Protein AF-A0AAD4XHB4-F1 (afdb_monomer)

Radius of gyration: 37.48 Å; Cα contacts (8 Å, |Δi|>4): 33; chains: 1; bounding box: 80×30×134 Å

Sequence (190 aa):
MRNDEYFFKVDQSERGRRESRQSQLKQIFFNFSKQLQRLFEVQFQVVTMKNCAKKNRKKYQTERKKKYSRFNLKKKLKERKAEKRAAAENTAVPVVTQDPALHPTCIAAVNTGCSCYVKDKRPKQKWSIEEEAMLKALLLKHKGTFKVAGPWERIQCEGRHVFKESREGADLRYKWKNMLPQWLKESSGT

Nearest PDB structures (foldseek):
  8iuh-assembly1_4  TM=2.987E-01  e=7.668E+00  Homo sapiens
  8oj3-assembly2_CL  TM=2.024E-01  e=5.460E+00  Candida albicans

Foldseek 3Di:
DPPPVVVVVVVVVVVVVVVVVVVVVVVVVVVVVVVVVVVVVVVVVVVVVVVVVVVVVVVVVVVVVVVVVVVVVVVVVVVVVVVVVVVVVVPPDPDDDDDDDDDDDDDDDDDPPPPPDPPPPPPPDDDDPQNVVLLVVLCVVCVPVVVDPQSLVVSCVVCVVPDDPPDDSVNSVVVCVVCVVVVVVVVVDD

Structure (mmCIF, N/CA/C/O backbone):
data_AF-A0AAD4XHB4-F1
#
_entry.id   AF-A0AAD4XHB4-F1
#
loop_
_atom_site.group_PDB
_atom_site.id
_atom_site.type_symbol
_atom_site.label_atom_id
_atom_site.label_alt_id
_atom_site.label_comp_id
_atom_site.label_asym_id
_atom_site.label_entity_id
_atom_site.label_seq_id
_atom_site.pdbx_PDB_ins_code
_atom_site.Cartn_x
_atom_site.Cartn_y
_atom_site.Cartn_z
_atom_site.occupancy
_atom_site.B_iso_or_equiv
_atom_site.auth_seq_id
_atom_site.auth_comp_id
_atom_site.auth_asym_id
_atom_site.auth_atom_id
_atom_site.pdbx_PDB_model_num
ATOM 1 N N . MET A 1 1 ? -38.566 -4.750 68.705 1.00 57.34 1 MET A N 1
ATOM 2 C CA . MET A 1 1 ? -38.633 -4.417 67.263 1.00 57.34 1 MET A CA 1
ATOM 3 C C . MET A 1 1 ? -37.597 -3.364 66.819 1.00 57.34 1 MET A C 1
ATOM 5 O O . MET A 1 1 ? -37.876 -2.616 65.901 1.00 57.34 1 MET A O 1
ATOM 9 N N . ARG A 1 2 ? -36.390 -3.279 67.415 1.00 59.31 2 ARG A N 1
ATOM 10 C CA . ARG A 1 2 ? -35.367 -2.270 67.029 1.00 59.31 2 ARG A CA 1
ATOM 11 C C . ARG A 1 2 ? -34.103 -2.837 66.357 1.00 59.31 2 ARG A C 1
ATOM 13 O O . ARG A 1 2 ? -33.255 -2.060 65.940 1.00 59.31 2 ARG A O 1
ATOM 20 N N . ASN A 1 3 ? -33.983 -4.159 66.220 1.00 60.88 3 ASN A N 1
ATOM 21 C CA . ASN A 1 3 ? -32.774 -4.789 65.672 1.00 60.88 3 ASN A CA 1
ATOM 22 C C . ASN A 1 3 ? -32.817 -4.988 64.146 1.00 60.88 3 ASN A C 1
ATOM 24 O O . ASN A 1 3 ? -31.762 -5.025 63.517 1.00 60.88 3 ASN A O 1
ATOM 28 N N . ASP A 1 4 ? -34.003 -5.034 63.535 1.00 63.75 4 ASP A N 1
ATOM 29 C CA . ASP A 1 4 ? -34.133 -5.334 62.100 1.00 63.75 4 ASP A CA 1
ATOM 30 C C . ASP A 1 4 ? -33.734 -4.147 61.204 1.00 63.75 4 ASP A C 1
ATOM 32 O O . ASP A 1 4 ? -33.222 -4.322 60.098 1.00 63.75 4 ASP A O 1
ATOM 36 N N . GLU A 1 5 ? -33.877 -2.917 61.704 1.00 66.50 5 GLU A N 1
ATOM 37 C CA . GLU A 1 5 ? -33.575 -1.697 60.944 1.00 66.50 5 GLU A CA 1
ATOM 38 C C . GLU A 1 5 ? -32.062 -1.464 60.758 1.00 66.50 5 GLU A C 1
ATOM 40 O O . GLU A 1 5 ? -31.620 -0.872 59.769 1.00 66.50 5 GLU A O 1
ATOM 45 N N . TYR A 1 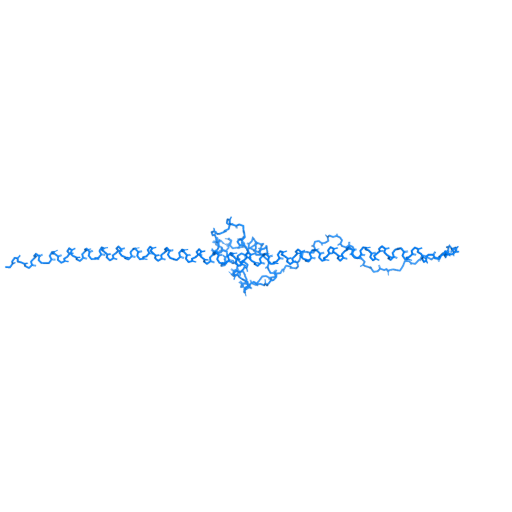6 ? -31.244 -1.966 61.688 1.00 67.38 6 TYR A N 1
ATOM 46 C CA . TYR A 1 6 ? -29.786 -1.849 61.616 1.00 67.38 6 TYR A CA 1
ATOM 47 C C . TYR A 1 6 ? -29.190 -2.789 60.562 1.00 67.38 6 TYR A C 1
ATOM 49 O O . TYR A 1 6 ? -28.257 -2.414 59.850 1.00 67.38 6 TYR A O 1
ATOM 57 N N . PHE A 1 7 ? -29.762 -3.987 60.411 1.00 66.88 7 PHE A N 1
ATOM 58 C CA . PHE A 1 7 ? -29.283 -4.989 59.459 1.00 66.88 7 PHE A CA 1
ATOM 59 C C . PHE A 1 7 ? -29.470 -4.527 58.007 1.00 66.88 7 PHE A C 1
ATOM 61 O O . PHE A 1 7 ? -28.578 -4.683 57.171 1.00 66.88 7 PHE A O 1
ATOM 68 N N . PHE A 1 8 ? -30.591 -3.859 57.722 1.00 68.62 8 PHE A N 1
ATOM 69 C CA . PHE A 1 8 ? -30.904 -3.366 56.381 1.00 68.62 8 PHE A CA 1
ATOM 70 C C . PHE A 1 8 ? -29.953 -2.247 55.914 1.00 68.62 8 PHE A C 1
ATOM 72 O O . PHE A 1 8 ? -29.582 -2.186 54.740 1.00 68.62 8 PHE A O 1
ATOM 79 N N . LYS A 1 9 ? -29.495 -1.381 56.831 1.00 72.81 9 LYS A N 1
ATOM 80 C CA . LYS A 1 9 ? -28.545 -0.296 56.513 1.00 72.81 9 LYS A CA 1
ATOM 81 C C . LYS A 1 9 ? -27.131 -0.809 56.229 1.00 72.81 9 LYS A C 1
ATOM 83 O O . LYS A 1 9 ? -26.446 -0.260 55.364 1.00 72.81 9 LYS A O 1
ATOM 88 N N . VAL A 1 10 ? -26.697 -1.868 56.915 1.00 74.25 10 VAL A N 1
ATOM 89 C CA . VAL A 1 10 ? -25.389 -2.494 56.657 1.00 74.25 10 VAL A CA 1
ATOM 90 C C . VAL A 1 10 ? -25.367 -3.152 55.272 1.00 74.25 10 VAL A C 1
ATOM 92 O O . VAL A 1 10 ? -24.401 -2.958 54.530 1.00 74.25 10 VAL A O 1
ATOM 95 N N . ASP A 1 11 ? -26.448 -3.830 54.871 1.00 78.19 11 ASP A N 1
ATOM 96 C CA . ASP A 1 11 ? -26.523 -4.505 53.565 1.00 78.19 11 ASP A CA 1
ATOM 97 C C . ASP A 1 11 ? -26.500 -3.521 52.376 1.00 78.19 11 ASP A C 1
ATOM 99 O O . ASP A 1 11 ? -25.827 -3.760 51.369 1.00 78.19 11 ASP A O 1
ATOM 103 N N . GLN A 1 12 ? -27.140 -2.349 52.498 1.00 80.44 12 GLN A N 1
ATOM 104 C CA . GLN A 1 12 ? -27.072 -1.312 51.455 1.00 80.44 12 GLN A CA 1
ATOM 105 C C . GLN A 1 12 ? -25.660 -0.715 51.293 1.00 80.44 12 GLN A C 1
ATOM 107 O O . GLN A 1 12 ? -25.216 -0.475 50.166 1.00 80.44 12 GLN A O 1
ATOM 112 N N . SER A 1 13 ? -24.921 -0.520 52.393 1.00 82.69 13 SER A N 1
ATOM 113 C CA . SER A 1 13 ? -23.533 -0.024 52.353 1.00 82.69 13 SER A CA 1
ATOM 114 C C . SER A 1 13 ? -22.567 -1.030 51.710 1.00 82.69 13 SER A C 1
ATOM 116 O O . SER A 1 13 ? -21.663 -0.647 50.959 1.00 82.69 13 SER A O 1
ATOM 118 N N . GLU A 1 14 ? -22.754 -2.321 51.986 1.00 86.56 14 GLU A N 1
ATOM 119 C CA . GLU A 1 14 ? -21.998 -3.422 51.377 1.00 86.56 14 GLU A CA 1
ATOM 120 C C . GLU A 1 14 ? -22.255 -3.515 49.865 1.00 86.56 14 GLU A C 1
ATOM 122 O O . GLU A 1 14 ? -21.313 -3.661 49.078 1.00 86.56 14 GLU A O 1
ATOM 127 N N . ARG A 1 15 ? -23.517 -3.370 49.440 1.00 84.62 15 ARG A N 1
ATOM 128 C CA . ARG A 1 15 ? -23.916 -3.453 48.028 1.00 84.62 15 ARG A CA 1
ATOM 129 C C . ARG A 1 15 ? -23.268 -2.355 47.181 1.00 84.62 15 ARG A C 1
ATOM 131 O O . ARG A 1 15 ? -22.628 -2.667 46.177 1.00 84.62 15 ARG A O 1
ATOM 138 N N . GLY A 1 16 ? -23.295 -1.105 47.651 1.00 88.50 16 GLY A N 1
ATOM 139 C CA . GLY A 1 16 ? -22.624 0.010 46.969 1.00 88.50 16 GLY A CA 1
ATOM 140 C C . GLY A 1 16 ? -21.103 -0.174 46.858 1.00 88.50 16 GLY A C 1
ATOM 141 O O . GLY A 1 16 ? -20.499 0.121 45.822 1.00 88.50 16 GLY A O 1
ATOM 142 N N . ARG A 1 17 ? -20.458 -0.748 47.886 1.00 90.88 17 ARG A N 1
ATOM 143 C CA . ARG A 1 17 ? -19.022 -1.079 47.836 1.00 90.88 17 ARG A CA 1
ATOM 144 C C . ARG A 1 17 ? -18.708 -2.175 46.816 1.00 90.88 17 ARG A C 1
ATOM 146 O O . ARG A 1 17 ? -17.683 -2.085 46.137 1.00 90.88 17 ARG A O 1
ATOM 153 N N . ARG A 1 18 ? -19.567 -3.191 46.675 1.00 90.25 18 ARG A N 1
ATOM 154 C CA . ARG A 1 18 ? -19.400 -4.253 45.665 1.00 90.25 18 ARG A CA 1
ATOM 155 C C . ARG A 1 18 ? -19.558 -3.717 44.247 1.00 90.25 18 ARG A C 1
ATOM 157 O O . ARG A 1 18 ? -18.728 -4.035 43.398 1.00 90.25 18 ARG A O 1
ATOM 164 N N . GLU A 1 19 ? -20.551 -2.870 44.002 1.00 92.31 19 GLU A N 1
ATOM 165 C CA . GLU A 1 19 ? -20.773 -2.250 42.690 1.00 92.31 19 GLU A CA 1
ATOM 166 C C . GLU A 1 19 ? -19.608 -1.339 42.281 1.00 92.31 19 GLU A C 1
ATOM 168 O O . GLU A 1 19 ? -19.115 -1.430 41.155 1.00 92.31 19 GLU A O 1
ATOM 173 N N . SER A 1 20 ? -19.086 -0.539 43.218 1.00 94.19 20 SER A N 1
ATOM 174 C CA . SER A 1 20 ? -17.898 0.293 42.986 1.00 94.19 20 SER A CA 1
ATOM 175 C C . SER A 1 20 ? -16.665 -0.548 42.622 1.00 94.19 20 SER A C 1
ATOM 177 O O . SER A 1 20 ? -16.008 -0.287 41.611 1.00 94.19 20 SER A O 1
ATOM 179 N N . ARG A 1 21 ? -16.395 -1.632 43.367 1.00 94.81 21 ARG A N 1
ATOM 180 C CA . ARG A 1 21 ? -15.298 -2.568 43.052 1.00 94.81 21 ARG A CA 1
ATOM 181 C C . ARG A 1 21 ? -15.486 -3.244 41.693 1.00 94.81 21 ARG A C 1
ATOM 183 O O . ARG A 1 21 ? -14.528 -3.350 40.931 1.00 94.81 21 ARG A O 1
ATOM 190 N N . GLN A 1 22 ? -16.705 -3.671 41.355 1.00 95.19 22 GLN A N 1
ATOM 191 C CA . GLN A 1 22 ? -16.987 -4.254 40.040 1.00 95.19 22 GLN A CA 1
ATOM 192 C C . GLN A 1 22 ? -16.769 -3.249 38.902 1.00 95.19 22 GLN A C 1
ATOM 194 O O . GLN A 1 22 ? -16.208 -3.616 37.870 1.00 95.19 22 GLN A O 1
ATOM 199 N N . SER A 1 23 ? -17.172 -1.989 39.082 1.00 95.12 23 SER A N 1
ATOM 200 C CA . SER A 1 23 ? -16.939 -0.926 38.098 1.00 95.12 23 SER A CA 1
ATOM 201 C C . SER A 1 23 ? -15.442 -0.674 37.882 1.00 95.12 23 SER A C 1
ATOM 203 O O . SER A 1 23 ? -14.969 -0.663 36.743 1.00 95.12 23 SER A O 1
ATOM 205 N N . GLN A 1 24 ? -14.661 -0.592 38.966 1.00 95.62 24 GLN A N 1
ATOM 206 C CA . GLN A 1 24 ? -13.202 -0.458 38.891 1.00 95.62 24 GLN A CA 1
ATOM 207 C C . GLN A 1 24 ? -12.551 -1.629 38.145 1.00 95.62 24 GLN A C 1
ATOM 209 O O . GLN A 1 24 ? -11.721 -1.410 37.263 1.00 95.62 24 GLN A O 1
ATOM 214 N N . LEU A 1 25 ? -12.956 -2.869 38.437 1.00 96.38 25 LEU A N 1
ATOM 215 C CA . LEU A 1 25 ? -12.430 -4.053 37.752 1.00 96.38 25 LEU A CA 1
ATOM 216 C C . LEU A 1 25 ? -12.763 -4.056 36.256 1.00 96.38 25 LEU A C 1
ATOM 218 O O . LEU A 1 25 ? -11.887 -4.341 35.437 1.00 96.38 25 LEU A O 1
ATOM 222 N N . LYS A 1 26 ? -13.992 -3.680 35.878 1.00 95.38 26 LYS A N 1
ATOM 223 C CA . LYS A 1 26 ? -14.381 -3.532 34.465 1.00 95.38 26 LYS A CA 1
ATOM 224 C C . LYS A 1 26 ? -13.517 -2.489 33.757 1.00 95.38 26 LYS A C 1
ATOM 226 O O . LYS A 1 26 ? -13.051 -2.740 32.647 1.00 95.38 26 LYS A O 1
ATOM 231 N N . GLN A 1 27 ? -13.246 -1.358 34.409 1.00 94.31 27 GLN A N 1
ATOM 232 C CA . GLN A 1 27 ? -12.395 -0.311 33.848 1.00 94.31 27 GLN A CA 1
ATOM 233 C C . GLN A 1 27 ? -10.941 -0.775 33.670 1.00 94.31 27 GLN A C 1
ATOM 235 O O . GLN A 1 27 ? -10.329 -0.502 32.635 1.00 94.31 27 GLN A O 1
ATOM 240 N N . ILE A 1 28 ? -10.392 -1.504 34.647 1.00 96.81 28 ILE A N 1
ATOM 241 C CA . ILE A 1 28 ? -9.045 -2.088 34.562 1.00 96.81 28 ILE A CA 1
ATOM 242 C C . ILE A 1 28 ? -8.971 -3.069 33.390 1.00 96.81 28 ILE A C 1
ATOM 244 O O . ILE A 1 28 ? -8.070 -2.961 32.558 1.00 96.81 28 ILE A O 1
ATOM 248 N N . PHE A 1 29 ? -9.944 -3.977 33.279 1.00 95.94 29 PHE A N 1
ATOM 249 C CA . PHE A 1 29 ? -9.985 -4.961 32.201 1.00 95.94 29 PHE A CA 1
ATOM 250 C C . PHE A 1 29 ? -10.100 -4.297 30.823 1.00 95.94 29 PHE A C 1
ATOM 252 O O . PHE A 1 29 ? -9.372 -4.651 29.896 1.00 95.94 29 PHE A O 1
ATOM 259 N N . PHE A 1 30 ? -10.951 -3.276 30.696 1.00 95.44 30 PHE A N 1
ATOM 260 C CA . PHE A 1 30 ? -11.091 -2.500 29.465 1.00 95.44 30 PHE A CA 1
ATOM 261 C C . PHE A 1 30 ? -9.777 -1.813 29.061 1.00 95.44 30 PHE A C 1
ATOM 263 O O . PHE A 1 30 ? -9.352 -1.895 27.905 1.00 95.44 30 PHE A O 1
ATOM 270 N N . ASN A 1 31 ? -9.091 -1.176 30.015 1.00 94.00 31 ASN A N 1
ATOM 271 C CA . ASN A 1 31 ? -7.805 -0.527 29.767 1.00 94.00 31 ASN A CA 1
ATOM 272 C C . ASN A 1 31 ? -6.722 -1.538 29.360 1.00 94.00 31 ASN A C 1
ATOM 274 O O . ASN A 1 31 ? -5.974 -1.282 28.414 1.00 94.00 31 ASN A O 1
ATOM 278 N N . PHE A 1 32 ? -6.670 -2.696 30.023 1.00 96.38 32 PHE A N 1
ATOM 279 C CA . PHE A 1 32 ? -5.736 -3.773 29.700 1.00 96.38 32 PHE A CA 1
ATOM 280 C C . PHE A 1 32 ? -5.992 -4.346 28.299 1.00 96.38 32 PHE A C 1
ATOM 282 O O . PHE A 1 32 ? -5.069 -4.435 27.490 1.00 96.38 32 PHE A O 1
ATOM 289 N N . SER A 1 33 ? -7.254 -4.620 27.954 1.00 94.44 33 SER A N 1
ATOM 290 C CA . SER A 1 33 ? -7.646 -5.068 26.612 1.00 94.44 33 SER A CA 1
ATOM 291 C C . SER A 1 33 ? -7.212 -4.073 25.532 1.00 94.44 33 SER A C 1
ATOM 293 O O . SER A 1 33 ? -6.659 -4.460 24.502 1.00 94.44 33 SER A O 1
ATOM 295 N N . LYS A 1 34 ? -7.402 -2.770 25.773 1.00 92.62 34 LYS A N 1
ATOM 296 C CA . LYS A 1 34 ? -6.993 -1.716 24.835 1.00 92.62 34 LYS A CA 1
ATOM 297 C C . LYS A 1 34 ? -5.472 -1.642 24.671 1.00 92.62 34 LYS A C 1
ATOM 299 O O . LYS A 1 34 ? -4.989 -1.372 23.571 1.00 92.62 34 LYS A O 1
ATOM 304 N N . GLN A 1 35 ? -4.706 -1.879 25.737 1.00 93.56 35 GLN A N 1
ATOM 305 C CA . GLN A 1 35 ? -3.245 -1.963 25.658 1.00 93.56 35 GLN A CA 1
ATOM 306 C C . GLN A 1 35 ? -2.787 -3.184 24.854 1.00 93.56 35 GLN A C 1
ATOM 308 O O . GLN A 1 35 ? -1.943 -3.034 23.970 1.00 93.56 35 GLN A O 1
ATOM 313 N N . LEU A 1 36 ? -3.374 -4.360 25.095 1.00 93.56 36 LEU A N 1
ATOM 314 C CA . LEU A 1 36 ? -3.064 -5.572 24.331 1.00 93.56 36 LEU A CA 1
ATOM 315 C C . LEU A 1 36 ? -3.358 -5.399 22.839 1.00 93.56 36 LEU A C 1
ATOM 317 O O . LEU A 1 36 ? -2.527 -5.756 22.003 1.00 93.56 36 LEU A O 1
ATOM 321 N N . GLN A 1 37 ? -4.490 -4.781 22.497 1.00 91.50 37 GLN A N 1
ATOM 322 C CA . GLN A 1 37 ? -4.842 -4.506 21.106 1.00 91.50 37 GLN A CA 1
ATOM 323 C C . GLN A 1 37 ? -3.807 -3.596 20.424 1.00 91.50 37 GLN A C 1
ATOM 325 O O . GLN A 1 37 ? -3.361 -3.892 19.315 1.00 91.50 37 GLN A O 1
ATOM 330 N N . ARG A 1 38 ? -3.341 -2.541 21.109 1.00 90.44 38 ARG A N 1
ATOM 331 C CA . ARG A 1 38 ? -2.274 -1.662 20.594 1.00 90.44 38 ARG A CA 1
ATOM 332 C C . ARG A 1 38 ? -0.956 -2.407 20.391 1.00 90.44 38 ARG A C 1
ATOM 334 O O . ARG A 1 38 ? -0.300 -2.208 19.372 1.00 90.44 38 ARG A O 1
ATOM 341 N N . LEU A 1 39 ? -0.565 -3.267 21.333 1.00 93.12 39 LEU A N 1
ATOM 342 C CA . LEU A 1 39 ? 0.649 -4.078 21.200 1.00 93.12 39 LEU A CA 1
ATOM 343 C C . LEU A 1 39 ? 0.561 -5.019 19.994 1.00 93.12 39 LEU A C 1
ATOM 345 O O . LEU A 1 39 ? 1.523 -5.127 19.231 1.00 93.12 39 LEU A O 1
ATOM 349 N N . PHE A 1 40 ? -0.598 -5.645 19.782 1.00 91.19 40 PHE A N 1
ATOM 350 C CA . PHE A 1 40 ? -0.823 -6.522 18.638 1.00 91.19 40 PHE A CA 1
ATOM 351 C C . PHE A 1 40 ? -0.752 -5.762 17.306 1.00 91.19 40 PHE A C 1
ATOM 353 O O . PHE A 1 40 ? -0.065 -6.200 16.382 1.00 91.19 40 PHE A O 1
ATOM 360 N N . GLU A 1 41 ? -1.379 -4.584 17.216 1.00 85.12 41 GLU A N 1
ATOM 361 C CA . GLU A 1 41 ? -1.301 -3.724 16.029 1.00 85.12 41 GLU A CA 1
ATOM 362 C C . GLU A 1 41 ? 0.140 -3.306 15.708 1.00 85.12 41 GLU A C 1
ATOM 364 O O . GLU A 1 41 ? 0.559 -3.371 14.549 1.00 85.12 41 GLU A O 1
ATOM 369 N N . VAL A 1 42 ? 0.929 -2.928 16.720 1.00 89.44 42 VAL A N 1
ATOM 370 C CA . VAL A 1 42 ? 2.342 -2.561 16.535 1.00 89.44 42 VAL A CA 1
ATOM 371 C C . VAL A 1 42 ? 3.156 -3.757 16.038 1.00 89.44 42 VAL A C 1
ATOM 373 O O . VAL A 1 42 ? 3.903 -3.624 15.066 1.00 89.44 42 VAL A O 1
ATOM 376 N N . GLN A 1 43 ? 2.992 -4.939 16.637 1.00 88.94 43 GLN A N 1
ATOM 377 C CA . GLN A 1 43 ? 3.697 -6.149 16.197 1.00 88.94 43 GLN A CA 1
ATOM 378 C C . GLN A 1 43 ? 3.337 -6.520 14.753 1.00 88.94 43 GLN A C 1
ATOM 380 O O . GLN A 1 43 ? 4.224 -6.774 13.932 1.00 88.94 43 GLN A O 1
ATOM 385 N N . PHE A 1 44 ? 2.052 -6.461 14.401 1.00 88.62 44 PHE A N 1
ATOM 386 C CA . PHE A 1 44 ? 1.587 -6.710 13.040 1.00 88.62 44 PHE A CA 1
ATOM 387 C C . PHE A 1 44 ? 2.189 -5.713 12.032 1.00 88.62 44 PHE A C 1
ATOM 389 O O . PHE A 1 44 ? 2.675 -6.101 10.962 1.00 88.62 44 PHE A O 1
ATOM 396 N N . GLN A 1 45 ? 2.248 -4.424 12.381 1.00 81.25 45 GLN A N 1
ATOM 397 C CA . GLN A 1 45 ? 2.898 -3.407 11.549 1.00 81.25 45 GLN A CA 1
ATOM 398 C C . GLN A 1 45 ? 4.402 -3.665 11.378 1.00 81.25 45 GLN A C 1
ATOM 400 O O . GLN A 1 45 ? 4.930 -3.534 10.274 1.00 81.25 45 GLN A O 1
ATOM 405 N N . VAL A 1 46 ? 5.107 -4.083 12.431 1.00 86.56 46 VAL A N 1
ATOM 406 C CA . VAL A 1 46 ? 6.540 -4.401 12.349 1.00 86.56 46 VAL A CA 1
ATOM 407 C C . VAL A 1 46 ? 6.789 -5.592 11.419 1.00 86.56 46 VAL A C 1
ATOM 409 O O . VAL A 1 46 ? 7.694 -5.541 10.579 1.00 86.56 46 VAL A O 1
ATOM 412 N N . VAL A 1 47 ? 5.984 -6.653 11.515 1.00 88.94 47 VAL A N 1
ATOM 413 C CA . VAL A 1 47 ? 6.110 -7.843 10.654 1.00 88.94 47 VAL A CA 1
ATOM 414 C C . VAL A 1 47 ? 5.852 -7.496 9.186 1.00 88.94 47 VAL A C 1
ATOM 416 O O . VAL A 1 47 ? 6.645 -7.858 8.310 1.00 88.94 47 VAL A O 1
ATOM 419 N N . THR A 1 48 ? 4.788 -6.742 8.902 1.00 83.00 48 THR A N 1
ATOM 420 C CA . THR A 1 48 ? 4.453 -6.330 7.529 1.00 83.00 48 THR A CA 1
ATOM 421 C C . THR A 1 48 ? 5.541 -5.438 6.919 1.00 83.00 48 THR A C 1
ATOM 423 O O . THR A 1 48 ? 5.960 -5.670 5.781 1.00 83.00 48 THR A O 1
ATOM 426 N N . MET A 1 49 ? 6.094 -4.495 7.689 1.00 78.75 49 MET A N 1
ATOM 427 C CA . MET A 1 49 ? 7.209 -3.644 7.253 1.00 78.75 49 MET A CA 1
ATOM 428 C C . MET A 1 49 ? 8.484 -4.450 6.970 1.00 78.75 49 MET A C 1
ATOM 430 O O . MET A 1 49 ? 9.134 -4.234 5.943 1.00 78.75 49 MET A O 1
ATOM 434 N N . LYS A 1 50 ? 8.822 -5.436 7.815 1.00 85.62 50 LYS A N 1
ATOM 435 C CA . LYS A 1 50 ? 9.975 -6.330 7.593 1.00 85.62 50 LYS A CA 1
ATOM 436 C C . LYS A 1 50 ? 9.832 -7.137 6.298 1.00 85.62 50 LYS A C 1
ATOM 438 O O . LYS A 1 50 ? 10.804 -7.279 5.552 1.00 85.62 50 LYS A O 1
ATOM 443 N N . ASN A 1 51 ? 8.634 -7.636 5.997 1.00 81.38 51 ASN A N 1
ATOM 444 C CA . ASN A 1 51 ? 8.378 -8.391 4.767 1.00 81.38 51 ASN A CA 1
ATOM 445 C C . ASN A 1 51 ? 8.444 -7.506 3.513 1.00 81.38 51 ASN A C 1
ATOM 447 O O . ASN A 1 51 ? 9.044 -7.907 2.510 1.00 81.38 51 ASN A O 1
ATOM 451 N N . CYS A 1 52 ? 7.918 -6.281 3.586 1.00 75.25 52 CYS A N 1
ATOM 452 C CA . CYS A 1 52 ? 8.027 -5.301 2.505 1.00 75.25 52 CYS A CA 1
ATOM 453 C C . CYS A 1 52 ? 9.497 -4.945 2.211 1.00 75.25 52 CYS A C 1
ATOM 455 O O . CYS A 1 52 ? 9.956 -5.055 1.070 1.00 75.25 52 CYS A O 1
ATOM 457 N N . ALA A 1 53 ? 10.280 -4.644 3.253 1.00 81.06 53 ALA A N 1
ATOM 458 C CA . ALA A 1 53 ? 11.705 -4.339 3.127 1.00 81.06 53 ALA A CA 1
ATOM 459 C C . ALA A 1 53 ? 12.501 -5.499 2.494 1.00 81.06 53 ALA A C 1
ATOM 461 O O . ALA A 1 53 ? 13.318 -5.278 1.595 1.00 81.06 53 ALA A O 1
ATOM 462 N N . LYS A 1 54 ? 12.226 -6.753 2.889 1.00 84.81 54 LYS A N 1
ATOM 463 C CA . LYS A 1 54 ? 12.851 -7.947 2.284 1.00 84.81 54 LYS A CA 1
ATOM 464 C C . LYS A 1 54 ? 12.543 -8.066 0.786 1.00 84.81 54 LYS A C 1
ATOM 466 O O . LYS A 1 54 ? 13.446 -8.370 0.001 1.00 84.81 54 LYS A O 1
ATOM 471 N N . LYS A 1 55 ? 11.297 -7.813 0.370 1.00 77.81 55 LYS A N 1
ATOM 472 C CA . LYS A 1 55 ? 10.880 -7.886 -1.041 1.00 77.81 55 LYS A CA 1
ATOM 473 C C . LYS A 1 55 ? 11.532 -6.782 -1.882 1.00 77.81 55 LYS A C 1
ATOM 475 O O . LYS A 1 55 ? 12.069 -7.071 -2.953 1.00 77.81 55 LYS A O 1
ATOM 480 N N . ASN A 1 56 ? 11.589 -5.557 -1.359 1.00 77.00 56 ASN A N 1
ATOM 481 C CA . ASN A 1 56 ? 12.261 -4.431 -2.015 1.00 77.00 56 ASN A CA 1
ATOM 482 C C . ASN A 1 56 ? 13.774 -4.662 -2.156 1.00 77.00 56 ASN A C 1
ATOM 484 O O . ASN A 1 56 ? 14.337 -4.405 -3.222 1.00 77.00 56 ASN A O 1
ATOM 488 N N . ARG A 1 57 ? 14.428 -5.253 -1.143 1.00 85.94 57 ARG A N 1
ATOM 489 C CA . ARG A 1 57 ? 15.849 -5.639 -1.214 1.00 85.94 57 ARG A CA 1
ATOM 490 C C . ARG A 1 57 ? 16.117 -6.636 -2.345 1.00 85.94 57 ARG A C 1
ATOM 492 O O . ARG A 1 57 ? 17.075 -6.450 -3.095 1.00 85.94 57 ARG A O 1
ATOM 499 N N . LYS A 1 58 ? 15.264 -7.657 -2.513 1.00 88.50 58 LYS A N 1
ATOM 500 C CA . LYS A 1 58 ? 15.371 -8.616 -3.631 1.00 88.50 58 LYS A CA 1
ATOM 501 C C . LYS A 1 58 ? 15.216 -7.918 -4.987 1.00 88.50 58 LYS A C 1
ATOM 503 O O . LYS A 1 58 ? 16.054 -8.123 -5.863 1.00 88.50 58 LYS A O 1
ATOM 508 N N . LYS A 1 59 ? 14.215 -7.039 -5.143 1.00 87.75 59 LYS A N 1
ATOM 509 C CA . LYS A 1 59 ? 14.006 -6.258 -6.379 1.00 87.75 59 LYS A CA 1
ATOM 510 C C . LYS A 1 59 ? 15.250 -5.434 -6.733 1.00 87.75 59 LYS A C 1
ATOM 512 O O . LYS A 1 59 ? 15.758 -5.544 -7.849 1.00 87.75 59 LYS A O 1
ATOM 517 N N . TYR A 1 60 ? 15.806 -4.700 -5.768 1.00 87.44 60 TYR A N 1
ATOM 518 C CA . TYR A 1 60 ? 17.021 -3.906 -5.969 1.00 87.44 60 TYR A CA 1
ATOM 519 C C . TYR A 1 60 ? 18.228 -4.759 -6.395 1.00 87.44 60 TYR A C 1
ATOM 521 O O . TYR A 1 60 ? 18.942 -4.406 -7.334 1.00 87.44 60 TYR A O 1
ATOM 529 N N . GLN A 1 61 ? 18.431 -5.923 -5.767 1.00 89.50 61 GLN A N 1
ATOM 530 C CA . GLN A 1 61 ? 19.502 -6.846 -6.156 1.00 89.50 61 GLN A CA 1
ATOM 531 C C . GLN A 1 61 ? 19.334 -7.360 -7.592 1.00 89.50 61 GLN A C 1
ATOM 533 O O . GLN A 1 61 ? 20.310 -7.405 -8.343 1.00 89.50 61 GLN A O 1
ATOM 538 N N . THR A 1 62 ? 18.110 -7.713 -8.000 1.00 92.19 62 THR A N 1
ATOM 539 C CA . THR A 1 62 ? 17.850 -8.182 -9.370 1.00 92.19 62 THR A CA 1
ATOM 540 C C . THR A 1 62 ? 18.094 -7.095 -10.414 1.00 92.19 62 THR A C 1
ATOM 542 O O . THR A 1 62 ? 18.737 -7.363 -11.427 1.00 92.19 62 THR A O 1
ATOM 545 N N . GLU A 1 63 ? 17.678 -5.854 -10.153 1.00 90.81 63 GLU A N 1
ATOM 546 C CA . GLU A 1 63 ? 17.915 -4.730 -11.066 1.00 90.81 63 GLU A CA 1
ATOM 547 C C . GLU A 1 63 ? 19.405 -4.386 -11.172 1.00 90.81 63 GLU A C 1
ATOM 549 O O . GLU A 1 63 ? 19.912 -4.153 -12.272 1.00 90.81 63 GLU A O 1
ATOM 554 N N . ARG A 1 64 ? 20.155 -4.462 -10.065 1.00 90.44 64 ARG A N 1
ATOM 555 C CA . ARG A 1 64 ? 21.614 -4.286 -10.087 1.00 90.44 64 ARG A CA 1
ATOM 556 C C . ARG A 1 64 ? 22.304 -5.361 -10.938 1.00 90.44 64 ARG A C 1
ATOM 558 O O . ARG A 1 64 ? 23.150 -5.018 -11.765 1.00 90.44 64 ARG A O 1
ATOM 565 N N . LYS A 1 65 ? 21.909 -6.636 -10.802 1.00 92.50 65 LYS A N 1
ATOM 566 C CA . LYS A 1 65 ? 22.426 -7.743 -11.633 1.00 92.50 65 LYS A CA 1
ATOM 567 C C . LYS A 1 65 ? 22.093 -7.550 -13.117 1.00 92.50 65 LYS A C 1
ATOM 569 O O . LYS A 1 65 ? 22.978 -7.678 -13.962 1.00 92.50 65 LYS A O 1
ATOM 574 N N . LYS A 1 66 ? 20.854 -7.163 -13.446 1.00 93.00 66 LYS A N 1
ATOM 575 C CA . LYS A 1 66 ? 20.444 -6.844 -14.828 1.00 93.00 66 LYS A CA 1
ATOM 576 C C . LYS A 1 66 ? 21.252 -5.685 -15.410 1.00 93.00 66 LYS A C 1
ATOM 578 O O . LYS A 1 66 ? 21.681 -5.759 -16.559 1.00 93.00 66 LYS A O 1
ATOM 583 N N . LYS A 1 67 ? 21.489 -4.622 -14.633 1.00 90.81 67 LYS A N 1
ATOM 584 C CA . LYS A 1 67 ? 22.279 -3.461 -15.073 1.00 90.81 67 LYS A CA 1
ATOM 585 C C . LYS A 1 67 ? 23.717 -3.861 -15.413 1.00 90.81 67 LYS A C 1
ATOM 587 O O . LYS A 1 67 ? 24.213 -3.460 -16.463 1.00 90.81 67 LYS A O 1
ATOM 592 N N . TYR A 1 68 ? 24.344 -4.695 -14.583 1.00 89.06 68 TYR A N 1
ATOM 593 C CA . TYR A 1 68 ? 25.691 -5.213 -14.839 1.00 89.06 68 TYR A CA 1
ATOM 594 C C . TYR A 1 68 ? 25.740 -6.121 -16.081 1.00 89.06 68 TYR A C 1
ATOM 596 O O . TYR A 1 68 ? 26.595 -5.949 -16.945 1.00 89.06 68 TYR A O 1
ATOM 604 N N . SER A 1 69 ? 24.757 -7.015 -16.241 1.00 92.75 69 SER A N 1
ATOM 605 C CA . SER A 1 69 ? 24.623 -7.858 -17.439 1.00 92.75 69 SER A CA 1
ATOM 606 C C . SER A 1 69 ? 24.484 -7.028 -18.726 1.00 92.75 69 SER A C 1
ATOM 608 O O . SER A 1 69 ? 25.198 -7.270 -19.699 1.00 92.75 69 SER A O 1
ATOM 610 N N . ARG A 1 70 ? 23.645 -5.981 -18.71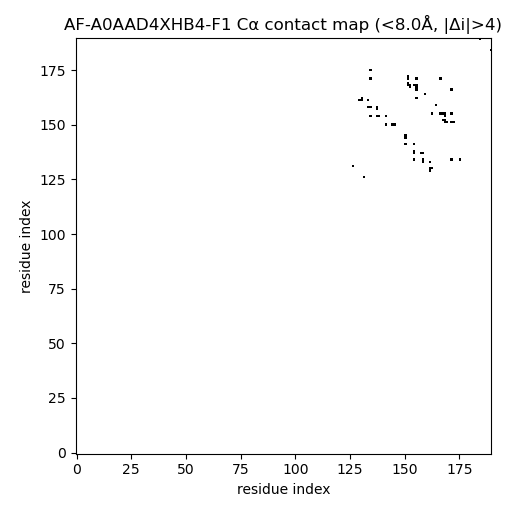8 1.00 92.31 70 ARG A N 1
ATOM 611 C CA . ARG A 1 70 ? 23.488 -5.054 -19.855 1.00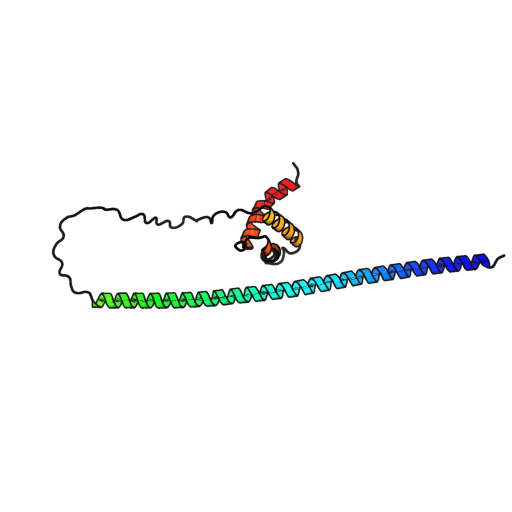 92.31 70 ARG A CA 1
ATOM 612 C C . ARG A 1 70 ? 24.774 -4.300 -20.179 1.00 92.31 70 ARG A C 1
ATOM 614 O O . ARG A 1 70 ? 25.058 -4.070 -21.352 1.00 92.31 70 ARG A O 1
ATOM 621 N N . PHE A 1 71 ? 25.534 -3.899 -19.162 1.00 93.25 71 PHE A N 1
ATOM 622 C CA . PHE A 1 71 ? 26.824 -3.239 -19.353 1.00 93.25 71 PHE A CA 1
ATOM 623 C C . PHE A 1 71 ? 27.826 -4.172 -20.045 1.00 93.25 71 PHE A C 1
ATOM 625 O O . PHE A 1 71 ? 28.392 -3.797 -21.071 1.00 93.25 71 PHE A O 1
ATOM 632 N N . ASN A 1 72 ? 27.956 -5.413 -19.566 1.00 91.12 72 ASN A N 1
ATOM 633 C CA . ASN A 1 72 ? 28.830 -6.414 -20.183 1.00 91.12 72 ASN A CA 1
ATOM 634 C C . ASN A 1 72 ? 28.401 -6.753 -21.617 1.00 91.12 72 ASN A C 1
ATOM 636 O O . ASN A 1 72 ? 29.248 -6.861 -22.501 1.00 91.12 72 ASN A O 1
ATOM 640 N N . LEU A 1 73 ? 27.093 -6.850 -21.882 1.00 94.12 73 LEU A N 1
ATOM 641 C CA . LEU A 1 73 ? 26.575 -7.071 -23.234 1.00 94.12 73 LEU A CA 1
ATOM 642 C C . LEU A 1 73 ? 26.910 -5.902 -24.173 1.00 94.12 73 LEU A C 1
ATOM 644 O O . LEU A 1 73 ? 27.352 -6.122 -25.299 1.00 94.12 73 LEU A O 1
ATOM 648 N N . LYS A 1 74 ? 26.750 -4.655 -23.707 1.00 94.12 74 LYS A N 1
ATOM 649 C CA . LYS A 1 74 ? 27.131 -3.458 -24.475 1.00 94.12 74 LYS A CA 1
ATOM 650 C C . LYS A 1 74 ? 28.629 -3.419 -24.770 1.00 94.12 74 LYS A C 1
ATOM 652 O O . LYS A 1 74 ? 28.998 -3.026 -25.873 1.00 94.12 74 LYS A O 1
ATOM 657 N N . LYS A 1 75 ? 29.473 -3.828 -23.817 1.00 95.38 75 LYS A N 1
ATOM 658 C CA . LYS A 1 75 ? 30.925 -3.929 -24.010 1.00 95.38 75 LYS A CA 1
ATOM 659 C C . LYS A 1 75 ? 31.263 -4.948 -25.107 1.00 95.38 75 LYS A C 1
ATOM 661 O O . LYS A 1 75 ? 31.864 -4.559 -26.103 1.00 95.38 75 LYS A O 1
ATOM 666 N N . LYS A 1 76 ? 30.734 -6.175 -25.012 1.00 94.69 76 LYS A N 1
ATOM 667 C CA . LYS A 1 76 ? 30.920 -7.226 -26.035 1.00 94.69 76 LYS A CA 1
ATOM 668 C C . LYS A 1 76 ? 30.438 -6.808 -27.430 1.00 94.69 76 LYS A C 1
ATOM 670 O O . LYS A 1 76 ? 31.057 -7.138 -28.434 1.00 94.69 76 LYS A O 1
ATOM 675 N N . LEU A 1 77 ? 29.327 -6.072 -27.516 1.00 95.56 77 LEU A N 1
ATOM 676 C CA . LEU A 1 77 ? 28.818 -5.543 -28.788 1.00 95.56 77 LEU A CA 1
ATOM 677 C C . LEU A 1 77 ? 29.744 -4.491 -29.408 1.00 95.56 77 LEU A C 1
ATOM 679 O O . LEU A 1 77 ? 29.847 -4.431 -30.632 1.00 95.56 77 LEU A O 1
ATOM 683 N N . LYS A 1 78 ? 30.391 -3.651 -28.590 1.00 95.56 78 LYS A N 1
ATOM 684 C CA . LYS A 1 78 ? 31.375 -2.675 -29.077 1.00 95.56 78 LYS A CA 1
ATOM 685 C C . LYS A 1 78 ? 32.637 -3.367 -29.591 1.00 95.56 78 LYS A C 1
ATOM 687 O O . LYS A 1 78 ? 33.082 -3.012 -30.675 1.00 95.56 78 LYS A O 1
ATOM 692 N N . GLU A 1 79 ? 33.138 -4.371 -28.873 1.00 95.94 79 GLU A N 1
ATOM 693 C CA . GLU A 1 79 ? 34.295 -5.187 -29.283 1.00 95.94 79 GLU A CA 1
ATOM 694 C C . GLU A 1 79 ? 34.030 -5.875 -30.632 1.00 95.94 79 GLU A C 1
ATOM 696 O O . GLU A 1 79 ? 34.747 -5.622 -31.595 1.00 95.94 79 GLU A O 1
ATOM 701 N N . ARG A 1 80 ? 32.898 -6.581 -30.778 1.00 95.31 80 ARG A N 1
ATOM 702 C CA . ARG A 1 80 ? 32.498 -7.201 -32.059 1.00 95.31 80 ARG A CA 1
ATOM 703 C C . ARG A 1 80 ? 32.348 -6.204 -33.211 1.00 95.31 80 ARG A C 1
ATOM 705 O O . ARG A 1 80 ? 32.584 -6.546 -34.366 1.00 95.31 80 ARG A O 1
ATOM 712 N N . LYS A 1 81 ? 31.889 -4.977 -32.936 1.00 95.44 81 LYS A N 1
ATOM 713 C CA . LYS A 1 81 ? 31.795 -3.925 -33.964 1.00 95.44 81 LYS A CA 1
ATOM 714 C C . LYS A 1 81 ? 33.173 -3.400 -34.372 1.00 95.44 81 LYS A C 1
ATOM 716 O O . LYS A 1 81 ? 33.340 -3.076 -35.542 1.00 95.44 81 LYS A O 1
ATOM 721 N N . ALA A 1 82 ? 34.122 -3.307 -33.441 1.00 93.44 82 ALA A N 1
ATOM 722 C CA . ALA A 1 82 ? 35.499 -2.924 -33.739 1.00 93.44 82 ALA A CA 1
ATOM 723 C C . ALA A 1 82 ? 36.208 -4.010 -34.564 1.00 93.44 82 ALA A C 1
ATOM 725 O O . ALA A 1 82 ? 36.783 -3.689 -35.597 1.00 93.44 82 ALA A O 1
ATOM 726 N N . GLU A 1 83 ? 36.053 -5.286 -34.195 1.00 91.81 83 GLU A N 1
ATOM 727 C CA . GLU A 1 83 ? 36.571 -6.432 -34.961 1.00 91.81 83 GLU A CA 1
ATOM 728 C C . GLU A 1 83 ? 36.037 -6.449 -36.399 1.00 91.81 83 GLU A C 1
ATOM 730 O O . GLU A 1 83 ? 36.804 -6.584 -37.346 1.00 91.81 83 GLU A O 1
ATOM 735 N N . LYS A 1 84 ? 34.726 -6.229 -36.589 1.00 92.75 84 LYS A N 1
ATOM 736 C CA . LYS A 1 84 ? 34.132 -6.142 -37.935 1.00 92.75 84 LYS A CA 1
ATOM 737 C C . LYS A 1 84 ? 34.690 -4.986 -38.770 1.00 92.75 84 LYS A C 1
ATOM 739 O O . LYS A 1 84 ? 34.797 -5.133 -39.982 1.00 92.75 84 LYS A O 1
ATOM 744 N N . ARG A 1 85 ? 35.020 -3.846 -38.151 1.00 90.69 85 ARG A N 1
ATOM 745 C CA . ARG A 1 85 ? 35.645 -2.710 -38.850 1.00 90.69 85 ARG A CA 1
ATOM 746 C C . ARG A 1 85 ? 37.084 -3.031 -39.252 1.00 90.69 85 ARG A C 1
ATOM 748 O O . ARG A 1 85 ? 37.424 -2.821 -40.406 1.00 90.69 85 ARG A O 1
ATOM 755 N N . ALA A 1 86 ? 37.867 -3.620 -38.348 1.00 89.69 86 ALA A N 1
ATOM 756 C CA . ALA A 1 86 ? 39.232 -4.058 -38.642 1.00 89.69 86 ALA A CA 1
ATOM 757 C C . ALA A 1 86 ? 39.276 -5.143 -39.740 1.00 89.69 86 ALA A C 1
ATOM 759 O O . ALA A 1 86 ? 40.171 -5.147 -40.578 1.00 89.69 86 ALA A O 1
ATOM 760 N N . ALA A 1 87 ? 38.291 -6.046 -39.785 1.00 86.62 87 ALA A N 1
ATOM 761 C CA . ALA A 1 87 ? 38.183 -7.037 -40.858 1.00 86.62 87 ALA A CA 1
ATOM 762 C C . ALA A 1 87 ? 37.838 -6.402 -42.220 1.00 86.62 87 ALA A C 1
ATOM 764 O O . ALA A 1 87 ? 38.396 -6.797 -43.242 1.00 86.62 87 ALA A O 1
ATOM 765 N N . ALA A 1 88 ? 36.949 -5.401 -42.242 1.00 80.62 88 ALA A N 1
ATOM 766 C CA . ALA A 1 88 ? 36.586 -4.692 -43.471 1.00 80.62 88 ALA A CA 1
ATOM 767 C C . ALA A 1 88 ? 37.771 -3.913 -44.069 1.00 80.62 88 ALA A C 1
ATOM 769 O O . ALA A 1 88 ? 37.926 -3.882 -45.285 1.00 80.62 88 ALA A O 1
ATOM 770 N N . GLU A 1 89 ? 38.629 -3.340 -43.225 1.00 77.31 89 GLU A N 1
ATOM 771 C CA . GLU A 1 89 ? 39.816 -2.589 -43.651 1.00 77.31 89 GLU A CA 1
ATOM 772 C C . GLU A 1 89 ? 40.862 -3.480 -44.345 1.00 77.31 89 GLU A C 1
ATOM 774 O O . GLU A 1 89 ? 41.461 -3.073 -45.332 1.00 77.31 89 GLU A O 1
ATOM 779 N N . ASN A 1 90 ? 40.993 -4.744 -43.927 1.00 70.56 90 ASN A N 1
ATOM 780 C CA . ASN A 1 90 ? 41.911 -5.707 -44.552 1.00 70.56 90 ASN A CA 1
ATOM 781 C C . ASN A 1 90 ? 41.363 -6.373 -45.832 1.00 70.56 90 ASN A C 1
ATOM 783 O O . ASN A 1 90 ? 42.090 -7.112 -46.490 1.00 70.56 90 ASN A O 1
ATOM 787 N N . THR A 1 91 ? 40.094 -6.136 -46.191 1.00 66.31 91 THR A N 1
ATOM 788 C CA . THR A 1 91 ? 39.445 -6.740 -47.378 1.00 66.31 91 THR A CA 1
ATOM 789 C C . THR A 1 91 ? 39.132 -5.701 -48.465 1.00 66.31 91 THR A C 1
ATOM 791 O O . THR A 1 91 ? 38.454 -6.001 -49.447 1.00 66.31 91 THR A O 1
ATOM 794 N N . ALA A 1 92 ? 39.614 -4.465 -48.312 1.00 56.41 92 ALA A N 1
ATOM 795 C CA . ALA A 1 92 ? 39.497 -3.428 -49.328 1.00 56.41 92 ALA A CA 1
ATOM 796 C C . ALA A 1 92 ? 40.516 -3.675 -50.452 1.00 56.41 92 ALA A C 1
ATOM 798 O O . ALA A 1 92 ? 41.596 -3.091 -50.490 1.00 56.41 92 ALA A O 1
ATOM 799 N N . VAL A 1 93 ? 40.164 -4.569 -51.377 1.00 65.62 93 VAL A N 1
ATOM 800 C CA . VAL A 1 93 ? 40.808 -4.638 -52.693 1.00 65.62 93 VAL A CA 1
ATOM 801 C C . VAL A 1 93 ? 40.524 -3.308 -53.407 1.00 65.62 93 VAL A C 1
ATOM 803 O O . VAL A 1 93 ? 39.368 -2.873 -53.403 1.00 65.62 93 VAL A O 1
ATOM 806 N N . PRO A 1 94 ? 41.525 -2.638 -54.006 1.00 53.56 94 PRO A N 1
ATOM 807 C CA . PRO A 1 94 ? 41.303 -1.405 -54.749 1.00 53.56 94 PRO A CA 1
ATOM 808 C C . PRO A 1 94 ? 40.429 -1.702 -55.971 1.00 53.56 94 PRO A C 1
ATOM 810 O O . PRO A 1 94 ? 40.891 -2.234 -56.979 1.00 53.56 94 PRO A O 1
ATOM 813 N N . VAL A 1 95 ? 39.142 -1.374 -55.871 1.00 53.47 95 VAL A N 1
ATOM 814 C CA . VAL A 1 95 ? 38.253 -1.302 -57.028 1.00 53.47 95 VAL A CA 1
ATOM 815 C C . VAL A 1 95 ? 38.679 -0.077 -57.826 1.00 53.47 95 VAL A C 1
ATOM 817 O O . VAL A 1 95 ? 38.507 1.059 -57.390 1.00 53.47 95 VAL A O 1
ATOM 820 N N . VAL A 1 96 ? 39.294 -0.338 -58.977 1.00 50.69 96 VAL A N 1
ATOM 821 C CA . VAL A 1 96 ? 39.602 0.649 -60.010 1.00 50.69 96 VAL A CA 1
ATOM 822 C C . VAL A 1 96 ? 38.289 1.284 -60.463 1.00 50.69 96 VAL A C 1
ATOM 824 O O . VAL A 1 96 ? 37.431 0.630 -61.052 1.00 50.69 96 VAL A O 1
ATOM 827 N N . THR A 1 97 ? 38.131 2.561 -60.137 1.00 50.00 97 THR A N 1
ATOM 828 C CA . THR A 1 97 ? 37.023 3.412 -60.564 1.00 50.00 97 THR A CA 1
ATOM 829 C C . THR A 1 97 ? 37.153 3.706 -62.058 1.00 50.00 97 THR A C 1
ATOM 831 O O . THR A 1 97 ? 38.136 4.315 -62.475 1.00 50.00 97 THR A O 1
ATOM 834 N N . GLN A 1 98 ? 36.150 3.324 -62.851 1.00 44.72 98 GLN A N 1
ATOM 835 C CA . GLN A 1 98 ? 35.880 3.930 -64.156 1.00 44.72 98 GLN A CA 1
ATOM 836 C C . GLN A 1 98 ? 34.495 4.595 -64.134 1.00 44.72 98 GLN A C 1
ATOM 838 O O . GLN A 1 98 ? 33.501 3.965 -63.786 1.00 44.72 98 GLN A O 1
ATOM 843 N N . ASP A 1 99 ? 34.541 5.892 -64.441 1.00 43.66 99 ASP A N 1
ATOM 844 C CA . ASP A 1 99 ? 33.561 6.905 -64.855 1.00 43.66 99 ASP A CA 1
ATOM 845 C C . ASP A 1 99 ? 32.086 6.935 -64.383 1.00 43.66 99 ASP A C 1
ATOM 847 O O . ASP A 1 99 ? 31.353 5.950 -64.469 1.00 43.66 99 ASP A O 1
ATOM 851 N N . PRO A 1 100 ? 31.588 8.135 -63.989 1.00 57.66 100 PRO A N 1
ATOM 852 C CA . PRO A 1 100 ? 30.189 8.392 -63.679 1.00 57.66 100 PRO A CA 1
ATOM 853 C C . PRO A 1 100 ? 29.441 8.948 -64.900 1.00 57.66 100 PRO A C 1
ATOM 855 O O . PRO A 1 100 ? 29.652 10.088 -65.312 1.00 57.66 100 PRO A O 1
ATOM 858 N N . ALA A 1 101 ? 28.478 8.198 -65.429 1.00 47.19 101 ALA A N 1
ATOM 859 C CA . ALA A 1 101 ? 27.473 8.759 -66.322 1.00 47.19 101 ALA A CA 1
ATOM 860 C C . ALA A 1 101 ? 26.086 8.186 -66.014 1.00 47.19 101 ALA A C 1
ATOM 862 O O . ALA A 1 101 ? 25.840 6.997 -66.174 1.00 47.19 101 ALA A O 1
ATOM 863 N N . LEU A 1 102 ? 25.195 9.107 -65.626 1.00 49.56 102 LEU A N 1
ATOM 864 C CA . LEU A 1 102 ? 23.740 9.068 -65.797 1.00 49.56 102 LEU A CA 1
ATOM 865 C C . LEU A 1 102 ? 22.970 7.989 -65.020 1.00 49.56 102 LEU A C 1
ATOM 867 O O . LEU A 1 102 ? 22.876 6.854 -65.452 1.00 49.56 102 LEU A O 1
ATOM 871 N N . HIS A 1 103 ? 22.290 8.401 -63.942 1.00 44.94 103 HIS A N 1
ATOM 872 C CA . HIS A 1 103 ? 20.843 8.172 -63.785 1.00 44.94 103 HIS A CA 1
ATOM 873 C C . HIS A 1 103 ? 20.283 8.930 -62.562 1.00 44.94 103 HIS A C 1
ATOM 875 O O . HIS A 1 103 ? 20.672 8.635 -61.429 1.00 44.94 103 HIS A O 1
ATOM 881 N N . PRO A 1 104 ? 19.328 9.865 -62.737 1.00 57.44 104 PRO A N 1
ATOM 882 C CA . PRO A 1 104 ? 18.478 10.330 -61.658 1.00 57.44 104 PRO A CA 1
ATOM 883 C C . PRO A 1 104 ? 17.243 9.427 -61.610 1.00 57.44 104 PRO A C 1
ATOM 885 O O . PRO A 1 104 ? 16.330 9.562 -62.420 1.00 57.44 104 PRO A O 1
ATOM 888 N N . THR A 1 105 ? 17.198 8.502 -60.654 1.00 43.94 105 THR A N 1
ATOM 889 C CA . THR A 1 105 ? 15.948 7.793 -60.353 1.00 43.94 105 THR A CA 1
ATOM 890 C C . THR A 1 105 ? 15.777 7.689 -58.850 1.00 43.94 105 THR A C 1
ATOM 892 O O . THR A 1 105 ? 16.274 6.791 -58.175 1.00 43.94 105 THR A O 1
ATOM 895 N N . CYS A 1 106 ? 15.077 8.687 -58.328 1.00 46.53 106 CYS A N 1
ATOM 896 C CA . CYS A 1 106 ? 14.403 8.661 -57.049 1.00 46.53 106 CYS A CA 1
ATOM 897 C C . CYS A 1 106 ? 13.386 7.510 -57.037 1.00 46.53 106 CYS A C 1
ATOM 899 O O . CYS A 1 106 ? 12.303 7.620 -57.603 1.00 46.53 106 CYS A O 1
ATOM 901 N N . ILE A 1 107 ? 13.718 6.402 -56.371 1.00 44.94 107 ILE A N 1
ATOM 902 C CA . ILE A 1 107 ? 12.740 5.369 -56.022 1.00 44.94 107 ILE A CA 1
ATOM 903 C C . ILE A 1 107 ? 12.762 5.165 -54.507 1.00 44.94 107 ILE A C 1
ATOM 905 O O . ILE A 1 107 ? 13.677 4.586 -53.929 1.00 44.94 107 ILE A O 1
ATOM 909 N N . ALA A 1 108 ? 11.724 5.742 -53.902 1.00 51.69 108 ALA A N 1
ATOM 910 C CA . ALA A 1 108 ? 11.062 5.398 -52.652 1.00 51.69 108 ALA A CA 1
ATOM 911 C C . ALA A 1 108 ? 11.692 4.271 -51.811 1.00 51.69 108 ALA A C 1
ATOM 913 O O . ALA A 1 108 ? 11.453 3.087 -52.041 1.00 51.69 108 ALA A O 1
ATOM 914 N N . ALA A 1 109 ? 12.358 4.658 -50.723 1.00 42.84 109 ALA A N 1
ATOM 915 C CA . ALA A 1 109 ? 12.593 3.787 -49.579 1.00 42.84 109 ALA A CA 1
ATOM 916 C C . ALA A 1 109 ? 11.873 4.364 -48.353 1.00 42.84 109 ALA A C 1
ATOM 918 O O . ALA A 1 109 ? 12.388 5.220 -47.642 1.00 42.84 109 ALA A O 1
ATOM 919 N N . VAL A 1 110 ? 10.637 3.892 -48.174 1.00 48.31 110 VAL A N 1
ATOM 920 C CA . VAL A 1 110 ? 10.012 3.539 -46.891 1.00 48.31 110 VAL A CA 1
ATOM 921 C C . VAL A 1 110 ? 10.243 4.518 -45.734 1.00 48.31 110 VAL A C 1
ATOM 923 O O . VAL A 1 110 ? 11.235 4.426 -45.021 1.00 48.31 110 VAL A O 1
ATOM 926 N N . ASN A 1 111 ? 9.239 5.375 -45.510 1.00 53.31 111 ASN A N 1
ATOM 927 C CA . ASN A 1 111 ? 8.673 5.771 -44.209 1.00 53.31 111 ASN A CA 1
ATOM 928 C C . ASN A 1 111 ? 9.517 5.441 -42.956 1.00 53.31 111 ASN A C 1
ATOM 930 O O . ASN A 1 111 ? 9.075 4.742 -42.044 1.00 53.31 111 ASN A O 1
ATOM 934 N N . THR A 1 112 ? 10.714 6.006 -42.839 1.00 45.94 112 THR A N 1
ATOM 935 C CA . THR A 1 112 ? 11.356 6.199 -41.543 1.00 45.94 112 THR A CA 1
ATOM 936 C C . THR A 1 112 ? 10.782 7.472 -40.957 1.00 45.94 112 THR A C 1
ATOM 938 O O . THR A 1 112 ? 11.364 8.553 -41.024 1.00 45.94 112 THR A O 1
ATOM 941 N N . GLY A 1 113 ? 9.599 7.318 -40.360 1.00 44.59 113 GLY A N 1
ATOM 942 C CA . GLY A 1 113 ? 9.091 8.247 -39.366 1.00 44.59 113 GLY A CA 1
ATOM 943 C C . GLY A 1 113 ? 10.107 8.346 -38.235 1.00 44.59 113 GLY A C 1
ATOM 944 O O . GLY A 1 113 ? 10.041 7.614 -37.249 1.00 44.59 113 GLY A O 1
ATOM 945 N N . CYS A 1 114 ? 11.071 9.251 -38.386 1.00 43.94 114 CYS A N 1
ATOM 946 C CA . CYS A 1 114 ? 11.902 9.737 -37.304 1.00 43.94 114 CYS A CA 1
ATOM 947 C C .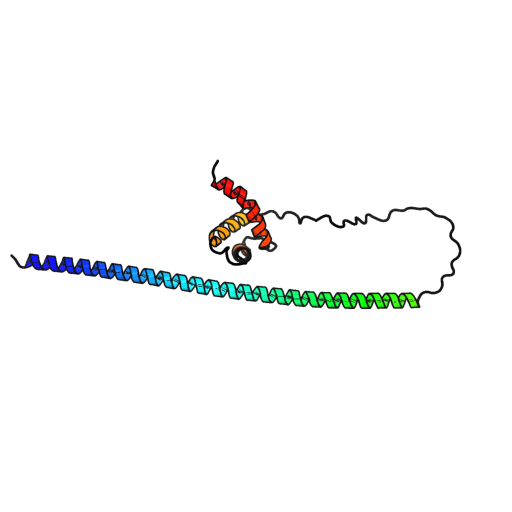 CYS A 1 114 ? 11.006 10.596 -36.405 1.00 43.94 114 CYS A C 1
ATOM 949 O O . CYS A 1 114 ? 11.023 11.820 -36.435 1.00 43.94 114 CYS A O 1
ATOM 951 N N . SER A 1 115 ? 10.158 9.919 -35.632 1.00 49.97 115 SER A N 1
ATOM 952 C CA . SER A 1 115 ? 9.379 10.496 -34.547 1.00 49.97 115 SER A CA 1
ATOM 953 C C . SER A 1 115 ? 10.290 10.602 -33.326 1.00 49.97 115 SER A C 1
ATOM 955 O 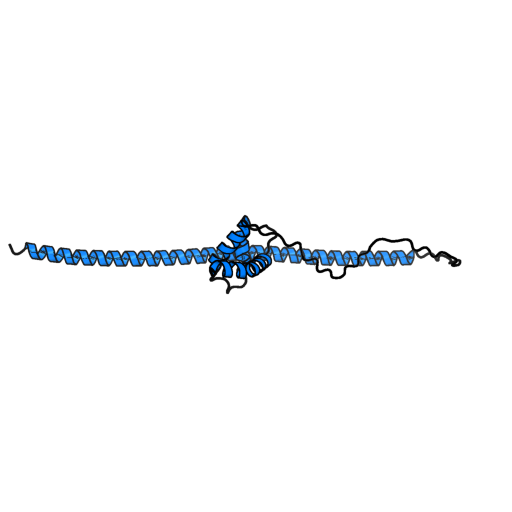O . SER A 1 115 ? 10.175 9.853 -32.352 1.00 49.97 115 SER A O 1
ATOM 957 N N . CYS A 1 116 ? 11.251 11.520 -33.375 1.00 45.22 116 CYS A N 1
ATOM 958 C CA . CYS A 1 116 ? 11.877 11.984 -32.153 1.00 45.22 116 CYS A CA 1
ATOM 959 C C . CYS A 1 116 ? 10.848 12.864 -31.416 1.00 45.22 116 CYS A C 1
ATOM 961 O O . CYS A 1 116 ? 10.511 13.961 -31.841 1.00 45.22 116 CYS A O 1
ATOM 963 N N . TYR A 1 117 ? 10.337 12.351 -30.293 1.00 51.47 117 TYR A N 1
ATOM 964 C CA . TYR A 1 117 ? 9.515 13.067 -29.306 1.00 51.47 117 TYR A CA 1
ATOM 965 C C . TYR A 1 117 ? 8.016 13.253 -29.583 1.00 51.47 117 TYR A C 1
ATOM 967 O O . TYR A 1 117 ? 7.418 14.201 -29.070 1.00 51.47 117 TYR A O 1
ATOM 975 N N . VAL A 1 118 ? 7.333 12.289 -30.204 1.00 48.56 118 VAL A N 1
ATOM 976 C CA . VAL A 1 118 ? 5.943 12.074 -29.774 1.00 48.56 118 VAL A CA 1
ATOM 977 C C . VAL A 1 118 ? 6.038 11.439 -28.391 1.00 48.56 118 VAL A C 1
ATOM 979 O O . VAL A 1 118 ? 6.499 10.313 -28.226 1.00 48.56 118 VAL A O 1
ATOM 982 N N . LYS A 1 119 ? 5.704 12.209 -27.348 1.00 54.44 119 LYS A N 1
ATOM 983 C CA . LYS A 1 119 ? 5.420 11.653 -26.023 1.00 54.44 119 LYS A CA 1
ATOM 984 C C . LYS A 1 119 ? 4.245 10.703 -26.215 1.00 54.44 119 LYS A C 1
ATOM 986 O O . LYS A 1 119 ? 3.103 11.140 -26.082 1.00 54.44 119 LYS A O 1
ATOM 991 N N . ASP A 1 120 ? 4.526 9.448 -26.546 1.00 53.38 120 ASP A N 1
ATOM 992 C CA . ASP A 1 120 ? 3.548 8.372 -26.586 1.00 53.38 120 ASP A CA 1
ATOM 993 C C . ASP A 1 120 ? 2.967 8.265 -25.182 1.00 53.38 120 ASP A C 1
ATOM 995 O O . ASP A 1 120 ? 3.509 7.624 -24.274 1.00 53.38 120 ASP A O 1
ATOM 999 N N . LYS A 1 121 ? 1.889 9.020 -24.960 1.00 60.00 121 LYS A N 1
ATOM 1000 C CA . LYS A 1 121 ? 1.098 8.966 -23.744 1.00 60.00 121 LYS A CA 1
ATOM 1001 C C . LYS A 1 121 ? 0.638 7.524 -23.688 1.00 60.00 121 LYS A C 1
ATOM 1003 O O . LYS A 1 121 ? -0.177 7.118 -24.513 1.00 60.00 121 LYS A O 1
ATOM 1008 N N . ARG A 1 122 ? 1.205 6.750 -22.754 1.00 63.41 122 ARG A N 1
ATOM 1009 C CA . ARG A 1 122 ? 0.800 5.361 -22.530 1.00 63.41 122 ARG A CA 1
ATOM 1010 C C . ARG A 1 122 ? -0.730 5.311 -22.560 1.00 63.41 122 ARG A C 1
ATOM 1012 O O . ARG A 1 122 ? -1.347 6.185 -21.936 1.00 63.41 122 ARG A O 1
ATOM 1019 N N . PRO A 1 123 ? -1.333 4.359 -23.291 1.00 67.25 123 PRO A N 1
ATOM 1020 C CA . PRO A 1 123 ? -2.781 4.285 -23.414 1.00 67.25 123 PRO A CA 1
ATOM 1021 C C . PRO A 1 123 ? -3.401 4.371 -22.019 1.00 67.25 123 PRO A C 1
ATOM 1023 O O . PRO A 1 123 ? -2.987 3.652 -21.105 1.00 67.25 123 PRO A O 1
ATOM 1026 N N . LYS A 1 124 ? -4.331 5.320 -21.828 1.00 69.94 124 LYS A N 1
ATOM 1027 C CA . LYS A 1 124 ? -4.965 5.571 -20.527 1.00 69.94 124 LYS A CA 1
ATOM 1028 C C . LYS A 1 124 ? -5.654 4.288 -20.081 1.00 69.94 124 LYS A C 1
ATOM 1030 O O . LYS A 1 124 ? -6.708 3.917 -20.589 1.00 69.94 124 LYS A O 1
ATOM 1035 N N . GLN A 1 125 ? -5.037 3.605 -19.131 1.00 77.31 125 GLN A N 1
ATOM 1036 C CA . GLN A 1 125 ? -5.527 2.330 -18.648 1.00 77.31 125 GLN A CA 1
ATOM 1037 C C . GLN A 1 125 ? -6.813 2.570 -17.844 1.00 77.31 125 GLN A C 1
ATOM 1039 O O . GLN A 1 125 ? -6.781 3.232 -16.800 1.00 77.31 125 GLN A O 1
ATOM 1044 N N . LYS A 1 126 ? -7.943 2.062 -18.352 1.00 86.44 126 LYS A N 1
ATOM 1045 C CA . LYS A 1 126 ? -9.268 2.214 -17.732 1.00 86.44 126 LYS A CA 1
ATOM 1046 C C . LYS A 1 126 ? -9.274 1.601 -16.327 1.00 86.44 126 LYS A C 1
ATOM 1048 O O . LYS A 1 126 ? -8.699 0.528 -16.119 1.00 86.44 126 LYS A O 1
ATOM 1053 N N . TRP A 1 127 ? -9.876 2.319 -15.385 1.00 90.31 127 TRP A N 1
ATOM 1054 C CA . TRP A 1 127 ? -10.102 1.873 -14.011 1.00 90.31 127 TRP A CA 1
ATOM 1055 C C . TRP A 1 127 ? -11.500 1.272 -13.920 1.00 90.31 127 TRP A C 1
ATOM 1057 O O . TRP A 1 127 ? -12.431 1.813 -14.514 1.00 90.31 127 TRP A O 1
ATOM 1067 N N . SER A 1 128 ? -11.620 0.140 -13.238 1.00 91.75 128 SER A N 1
ATOM 1068 C CA . SER A 1 128 ? -12.919 -0.453 -12.923 1.00 91.75 128 SER A CA 1
ATOM 1069 C C . SER A 1 128 ? -13.537 0.202 -11.687 1.00 91.75 128 SER A C 1
ATOM 1071 O O . SER A 1 128 ? -12.832 0.780 -10.858 1.00 91.75 128 SER A O 1
ATOM 1073 N N . ILE A 1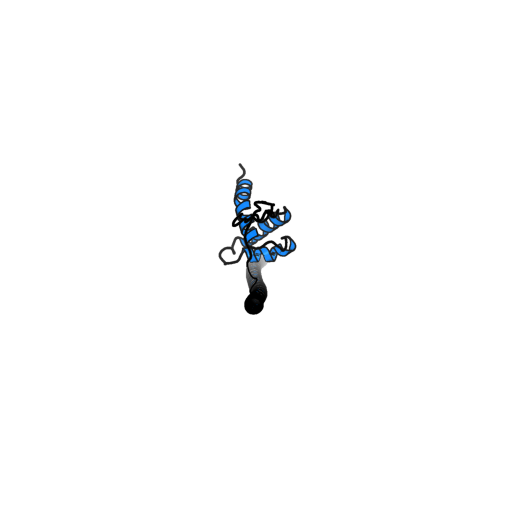 129 ? -14.859 0.085 -11.554 1.00 91.56 129 ILE A N 1
ATOM 1074 C CA . ILE A 1 129 ? -15.609 0.603 -10.400 1.00 91.56 129 ILE A CA 1
ATOM 1075 C C . ILE A 1 129 ? -15.115 -0.056 -9.101 1.00 91.56 129 ILE A C 1
ATOM 1077 O O . ILE A 1 129 ? -14.941 0.621 -8.090 1.00 91.56 129 ILE A O 1
ATOM 1081 N N . GLU A 1 130 ? -14.806 -1.353 -9.145 1.00 92.38 130 GLU A N 1
ATOM 1082 C CA . GLU A 1 130 ? -14.254 -2.108 -8.014 1.00 92.38 130 GLU A CA 1
ATOM 1083 C C . GLU A 1 130 ? -12.875 -1.591 -7.588 1.00 92.38 130 GLU A C 1
ATOM 1085 O O . GLU A 1 130 ? -12.639 -1.353 -6.402 1.00 92.38 130 GLU A O 1
ATOM 1090 N N . GLU A 1 131 ? -11.973 -1.348 -8.548 1.00 92.50 131 GLU A N 1
ATOM 1091 C CA . GLU A 1 131 ? -10.664 -0.750 -8.264 1.00 92.50 131 GLU A CA 1
ATOM 1092 C C . GLU A 1 131 ? -10.822 0.638 -7.624 1.00 92.50 131 GLU A C 1
ATOM 1094 O O . GLU A 1 131 ? -10.112 0.977 -6.678 1.00 92.50 131 GLU A O 1
ATOM 1099 N N . GLU A 1 132 ? -11.758 1.454 -8.107 1.00 92.25 132 GLU A N 1
ATOM 1100 C CA . GLU A 1 132 ? -12.012 2.785 -7.551 1.00 92.25 132 GLU A CA 1
ATOM 1101 C C . GLU A 1 132 ? -12.590 2.733 -6.132 1.00 92.25 132 GLU A C 1
ATOM 1103 O O . GLU A 1 132 ? -12.140 3.485 -5.262 1.00 92.25 132 GLU A O 1
ATOM 1108 N N . ALA A 1 133 ? -13.540 1.831 -5.872 1.00 91.81 133 ALA A N 1
ATOM 1109 C CA . ALA A 1 133 ? -14.116 1.620 -4.548 1.00 91.81 133 ALA A CA 1
ATOM 1110 C C . ALA A 1 133 ? -13.058 1.135 -3.545 1.00 91.81 133 ALA A C 1
ATOM 1112 O O . ALA A 1 133 ? -12.944 1.686 -2.446 1.00 91.81 133 ALA A O 1
ATOM 1113 N N . MET A 1 134 ? -12.219 0.175 -3.947 1.00 93.62 134 MET A N 1
ATOM 1114 C CA . MET A 1 134 ? -11.109 -0.320 -3.131 1.00 93.62 134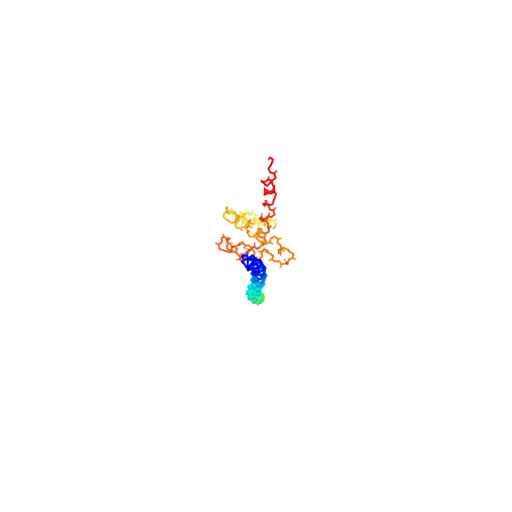 MET A CA 1
ATOM 1115 C C . MET A 1 134 ? -10.096 0.789 -2.829 1.00 93.62 134 MET A C 1
ATOM 1117 O O . MET A 1 134 ? -9.674 0.962 -1.684 1.00 93.62 134 MET A O 1
ATOM 1121 N N . LEU A 1 135 ? -9.738 1.593 -3.836 1.00 92.50 135 LEU A N 1
ATOM 1122 C CA . LEU A 1 135 ? -8.842 2.732 -3.658 1.00 92.50 135 LEU A CA 1
ATOM 1123 C C . LEU A 1 135 ? -9.409 3.716 -2.623 1.00 92.50 135 LEU A C 1
ATOM 1125 O O . LEU A 1 135 ? -8.693 4.074 -1.687 1.00 92.50 135 LEU A O 1
ATOM 1129 N N . LYS A 1 136 ? -10.694 4.088 -2.734 1.00 90.75 136 LYS A N 1
ATOM 1130 C CA . LYS A 1 136 ? -11.385 4.961 -1.766 1.00 90.75 136 LYS A CA 1
ATOM 1131 C C . LYS A 1 136 ? -11.352 4.375 -0.347 1.00 90.75 136 LYS A C 1
ATOM 1133 O O . LYS A 1 136 ? -10.965 5.079 0.587 1.00 90.75 136 LYS A O 1
ATOM 1138 N N . ALA A 1 137 ? -11.708 3.100 -0.185 1.00 90.81 137 ALA A N 1
ATOM 1139 C CA . ALA A 1 137 ? -11.760 2.433 1.117 1.00 90.81 137 ALA A CA 1
ATOM 1140 C C . ALA A 1 137 ? -10.387 2.410 1.812 1.00 90.81 137 ALA A C 1
ATOM 1142 O O . ALA A 1 137 ? -10.262 2.780 2.983 1.00 90.81 137 ALA A O 1
ATOM 1143 N N . LEU A 1 138 ? -9.334 2.050 1.073 1.00 90.81 138 LEU A N 1
ATOM 1144 C CA . LEU A 1 138 ? -7.971 2.008 1.599 1.00 90.81 138 LEU A CA 1
ATOM 1145 C C . LEU A 1 138 ? -7.446 3.408 1.935 1.00 90.81 138 LEU A C 1
ATOM 1147 O O . LEU A 1 138 ? -6.845 3.611 2.987 1.00 90.81 138 LEU A O 1
ATOM 1151 N N . LEU A 1 139 ? -7.709 4.410 1.096 1.00 87.81 139 LEU A N 1
ATOM 1152 C CA . LEU A 1 139 ? -7.339 5.798 1.392 1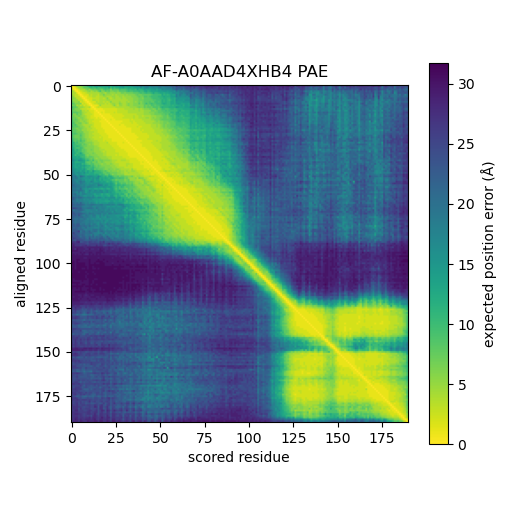.00 87.81 139 LEU A CA 1
ATOM 1153 C C . LEU A 1 139 ? -8.004 6.313 2.669 1.00 87.81 139 LEU A C 1
ATOM 1155 O O . LEU A 1 139 ? -7.338 6.976 3.464 1.00 87.81 139 LEU A O 1
ATOM 1159 N N . LEU A 1 140 ? -9.279 5.976 2.887 1.00 86.81 140 LEU A N 1
ATOM 1160 C CA . LEU A 1 140 ? -10.004 6.317 4.109 1.00 86.81 140 LEU A CA 1
ATOM 1161 C C . LEU A 1 140 ? -9.346 5.674 5.339 1.00 86.81 140 LEU A C 1
ATOM 1163 O O . LEU A 1 140 ? -9.062 6.365 6.317 1.00 86.81 140 LEU A O 1
ATOM 1167 N N . LYS A 1 141 ? -9.022 4.379 5.242 1.00 86.19 141 LYS A N 1
ATOM 1168 C CA . LYS A 1 141 ? -8.322 3.599 6.275 1.00 86.19 141 LYS A CA 1
ATOM 1169 C C . LYS A 1 141 ? -6.935 4.166 6.602 1.00 86.19 141 LYS A C 1
ATOM 1171 O O . LYS A 1 141 ? -6.493 4.116 7.746 1.00 86.19 141 LYS A O 1
ATOM 1176 N N . HIS A 1 142 ? -6.258 4.752 5.615 1.00 82.38 142 HIS A N 1
ATOM 1177 C CA . HIS A 1 142 ? -4.906 5.293 5.755 1.00 82.38 142 HIS A CA 1
ATOM 1178 C C . HIS A 1 142 ? -4.835 6.805 6.015 1.00 82.38 142 HIS A C 1
ATOM 1180 O O . HIS A 1 142 ? -3.718 7.327 6.079 1.00 82.38 142 HIS A O 1
ATOM 1186 N N . LYS A 1 143 ? -5.965 7.511 6.225 1.00 73.12 143 LYS A N 1
ATOM 1187 C CA . LYS A 1 143 ? -6.039 8.984 6.408 1.00 73.12 143 LYS A CA 1
ATOM 1188 C C . LYS A 1 143 ? -5.040 9.572 7.420 1.00 73.12 143 LYS A C 1
ATOM 1190 O O . LYS A 1 143 ? -4.601 10.700 7.230 1.00 73.12 143 LYS A O 1
ATOM 1195 N N . GLY A 1 144 ? -4.599 8.811 8.426 1.00 66.38 144 GLY A N 1
ATOM 1196 C CA . GLY A 1 144 ? -3.586 9.244 9.406 1.00 66.38 144 GLY A CA 1
ATOM 1197 C C . GLY A 1 144 ? -2.122 8.920 9.062 1.00 66.38 144 GLY A C 1
ATOM 1198 O O . GLY A 1 144 ? -1.209 9.454 9.683 1.00 66.38 144 GLY A O 1
ATOM 1199 N N . THR A 1 145 ? -1.868 8.060 8.072 1.00 64.12 145 THR A N 1
ATOM 1200 C CA . THR A 1 145 ? -0.526 7.513 7.767 1.00 64.12 145 THR A CA 1
ATOM 1201 C C . THR A 1 145 ? 0.194 8.199 6.600 1.00 64.12 145 THR A C 1
ATOM 1203 O O . THR A 1 145 ? 1.331 7.854 6.288 1.00 64.12 145 THR A O 1
ATOM 1206 N N . PHE A 1 146 ? -0.418 9.220 5.988 1.00 63.62 146 PHE A N 1
ATOM 1207 C CA . PHE A 1 146 ? 0.141 9.944 4.834 1.00 63.62 146 PHE A CA 1
ATOM 1208 C C . PHE A 1 146 ? 1.390 10.789 5.137 1.00 63.62 146 PHE A C 1
ATOM 1210 O O . PHE A 1 146 ? 2.043 11.242 4.200 1.00 63.62 146 PHE A O 1
ATOM 1217 N N . LYS A 1 147 ? 1.745 10.988 6.416 1.00 59.03 147 LYS A N 1
ATOM 1218 C CA . LYS A 1 147 ? 2.976 11.693 6.823 1.00 59.03 147 LYS A CA 1
ATOM 1219 C C . LYS A 1 147 ? 4.251 10.865 6.619 1.00 59.03 147 LYS A C 1
ATOM 1221 O O . LYS A 1 147 ? 5.337 11.432 6.595 1.00 59.03 147 LYS A O 1
ATOM 1226 N N . VAL A 1 148 ? 4.139 9.545 6.464 1.00 59.75 148 VAL A N 1
ATOM 1227 C CA . VAL A 1 148 ? 5.287 8.660 6.213 1.00 59.75 148 VAL A CA 1
ATOM 1228 C C . VAL A 1 148 ? 5.468 8.503 4.705 1.00 59.75 148 VAL A C 1
ATOM 1230 O O . VAL A 1 148 ? 4.488 8.324 3.990 1.00 59.75 148 VAL A O 1
ATOM 1233 N N . ALA A 1 149 ? 6.698 8.557 4.194 1.00 56.75 149 ALA A N 1
ATOM 1234 C CA . ALA A 1 149 ? 6.972 8.275 2.787 1.00 56.75 149 ALA A CA 1
ATOM 1235 C C . ALA A 1 149 ? 6.568 6.822 2.452 1.00 56.75 149 ALA A C 1
ATOM 1237 O O . ALA A 1 149 ? 7.167 5.881 2.964 1.00 56.75 149 ALA A O 1
ATOM 1238 N N . GLY A 1 150 ? 5.534 6.638 1.623 1.00 68.19 150 GLY A N 1
ATOM 1239 C CA . GLY A 1 150 ? 5.092 5.321 1.130 1.00 68.19 150 GLY A CA 1
ATOM 1240 C C . GLY A 1 150 ? 3.643 4.871 1.411 1.00 68.19 150 GLY A C 1
ATOM 1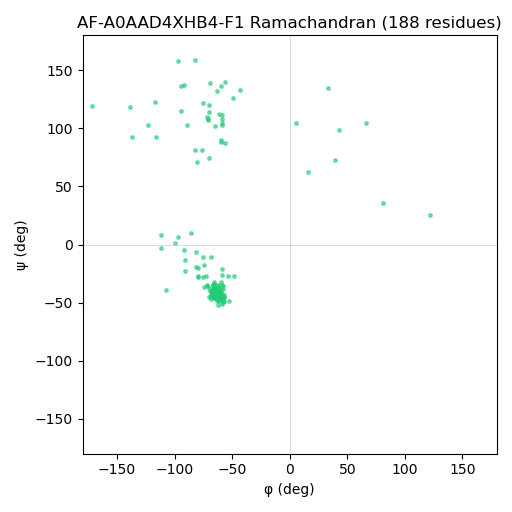241 O O . GLY A 1 150 ? 3.403 3.664 1.382 1.00 68.19 150 GLY A O 1
ATOM 1242 N N . PRO A 1 151 ? 2.631 5.745 1.624 1.00 80.81 151 PRO A N 1
ATOM 1243 C CA . PRO A 1 151 ? 1.262 5.278 1.873 1.00 80.81 151 PRO A CA 1
ATOM 1244 C C . PRO A 1 151 ? 0.689 4.574 0.635 1.00 80.81 151 PRO A C 1
ATOM 1246 O O . PRO A 1 151 ? -0.045 3.600 0.747 1.00 80.81 151 PRO A O 1
ATOM 1249 N N . TRP A 1 152 ? 1.101 5.010 -0.556 1.00 87.38 152 TRP A N 1
ATOM 1250 C CA . TRP A 1 152 ? 0.690 4.438 -1.836 1.00 87.38 152 TRP A CA 1
ATOM 1251 C C . TRP A 1 152 ? 1.197 3.015 -2.049 1.00 87.38 152 TRP A C 1
ATOM 1253 O O . TRP A 1 152 ? 0.479 2.200 -2.614 1.00 87.38 152 TRP A O 1
ATOM 1263 N N . GLU A 1 153 ? 2.400 2.696 -1.569 1.00 86.38 153 GLU A N 1
ATOM 1264 C CA . GLU A 1 153 ? 2.956 1.342 -1.651 1.00 86.38 153 GLU A CA 1
ATOM 1265 C C . GLU A 1 153 ? 2.203 0.392 -0.719 1.00 86.38 153 GLU A C 1
ATOM 1267 O O . GLU A 1 153 ? 1.939 -0.752 -1.084 1.00 86.38 153 GLU A O 1
ATOM 1272 N N . ARG A 1 154 ? 1.794 0.878 0.461 1.00 85.75 154 ARG A N 1
ATOM 1273 C CA . ARG A 1 154 ? 0.969 0.107 1.398 1.00 85.75 154 ARG A CA 1
ATOM 1274 C C . ARG A 1 154 ? -0.437 -0.123 0.839 1.00 85.75 154 ARG A C 1
ATOM 1276 O O . ARG A 1 154 ? -0.873 -1.267 0.796 1.00 85.75 154 ARG A O 1
ATOM 1283 N N . ILE A 1 155 ? -1.084 0.920 0.315 1.00 89.69 155 ILE A N 1
ATOM 1284 C CA . ILE A 1 155 ? -2.391 0.820 -0.360 1.00 89.69 155 ILE A CA 1
ATOM 1285 C C . ILE A 1 155 ? -2.315 -0.162 -1.538 1.00 89.69 155 ILE A C 1
ATOM 1287 O O . ILE A 1 155 ? -3.169 -1.033 -1.677 1.00 89.69 155 ILE A O 1
ATOM 1291 N N . GLN A 1 156 ? -1.270 -0.071 -2.364 1.00 90.12 156 GLN A N 1
ATOM 1292 C CA . GLN A 1 156 ? -1.057 -0.992 -3.481 1.00 90.12 156 GLN A CA 1
ATOM 1293 C C . GLN A 1 156 ? -0.875 -2.441 -3.001 1.00 90.12 156 GLN A C 1
ATOM 1295 O O . GLN A 1 156 ? -1.354 -3.366 -3.654 1.00 90.12 156 GLN A O 1
ATOM 1300 N N . CYS A 1 157 ? -0.185 -2.657 -1.877 1.00 87.44 157 CYS A N 1
ATOM 1301 C CA . CYS A 1 157 ? -0.030 -3.987 -1.291 1.00 87.44 157 CYS A CA 1
ATOM 1302 C C . CYS A 1 157 ? -1.355 -4.550 -0.764 1.00 87.44 157 CYS A C 1
ATOM 1304 O O . CYS A 1 157 ? -1.639 -5.718 -1.016 1.00 87.44 157 CYS A O 1
ATOM 1306 N N . GLU A 1 158 ? -2.154 -3.747 -0.060 1.00 88.81 158 GLU A N 1
ATOM 1307 C CA . GLU A 1 158 ? -3.436 -4.190 0.504 1.00 88.81 158 GLU A CA 1
ATOM 1308 C C . GLU A 1 158 ? -4.467 -4.485 -0.596 1.00 88.81 158 GLU A C 1
ATOM 1310 O O . GLU A 1 158 ? -5.108 -5.533 -0.579 1.00 88.81 158 GLU A O 1
ATOM 1315 N N . GLY A 1 159 ? -4.570 -3.626 -1.612 1.00 89.19 159 GLY A N 1
ATOM 1316 C CA . GLY A 1 159 ? -5.527 -3.794 -2.711 1.00 89.19 159 GLY A CA 1
ATOM 1317 C C . GLY A 1 159 ? -5.040 -4.673 -3.863 1.00 89.19 159 GLY A C 1
ATOM 1318 O O . GLY A 1 159 ? -5.691 -4.720 -4.900 1.00 89.19 159 GLY A O 1
ATOM 1319 N N . ARG A 1 160 ? -3.909 -5.376 -3.724 1.00 88.62 160 ARG A N 1
ATOM 1320 C CA . ARG A 1 160 ? -3.268 -6.149 -4.810 1.00 88.62 160 ARG A CA 1
ATOM 1321 C C . ARG A 1 160 ? -4.150 -7.246 -5.421 1.00 88.62 160 ARG A C 1
ATOM 1323 O O . ARG A 1 160 ? -3.860 -7.707 -6.514 1.00 88.62 160 ARG A O 1
ATOM 1330 N N . HIS A 1 161 ? -5.172 -7.679 -4.692 1.00 88.81 161 HIS A N 1
ATOM 1331 C CA . HIS A 1 161 ? -6.142 -8.681 -5.126 1.00 88.81 161 HIS A CA 1
ATOM 1332 C C . HIS A 1 161 ? -7.250 -8.096 -6.022 1.00 88.81 161 HIS A C 1
ATOM 1334 O O . HIS A 1 161 ? -7.879 -8.847 -6.754 1.00 88.81 161 HIS A O 1
ATOM 1340 N N . VAL A 1 162 ? -7.466 -6.774 -5.985 1.00 91.50 162 VAL A N 1
ATOM 1341 C CA . VAL A 1 162 ? -8.451 -6.061 -6.824 1.00 91.50 162 VAL A CA 1
ATOM 1342 C C . VAL A 1 162 ? -7.761 -5.236 -7.905 1.00 91.50 162 VAL A C 1
ATOM 1344 O O . VAL A 1 162 ? -8.219 -5.170 -9.042 1.00 91.50 162 VAL A O 1
ATOM 1347 N N . PHE A 1 163 ? -6.638 -4.597 -7.573 1.00 91.56 163 PHE A N 1
ATOM 1348 C CA . PHE A 1 163 ? -5.868 -3.823 -8.537 1.00 91.56 163 PHE A CA 1
ATOM 1349 C C . PHE A 1 163 ? -5.203 -4.728 -9.566 1.00 91.56 163 PHE A C 1
ATOM 1351 O O . PHE A 1 163 ? -4.580 -5.733 -9.223 1.00 91.56 163 PHE A O 1
ATOM 1358 N N . LYS A 1 164 ? -5.228 -4.300 -10.831 1.00 88.44 164 LYS A N 1
ATOM 1359 C CA . LYS A 1 164 ? -4.416 -4.935 -11.876 1.00 88.44 164 LYS A CA 1
ATOM 1360 C C . LYS A 1 164 ? -2.937 -4.938 -11.487 1.00 88.44 164 LYS A C 1
ATOM 1362 O O . LYS A 1 164 ? -2.408 -3.931 -11.019 1.00 88.44 164 LYS A O 1
ATOM 1367 N N . GLU A 1 165 ? -2.237 -6.035 -11.774 1.00 85.62 165 GLU A N 1
ATOM 1368 C CA . GLU A 1 165 ? -0.825 -6.213 -11.397 1.00 85.62 165 GLU A CA 1
ATOM 1369 C C . GLU A 1 165 ? 0.115 -5.139 -11.963 1.00 85.62 165 GLU A C 1
ATOM 1371 O O . GLU A 1 165 ? 1.154 -4.845 -11.371 1.00 85.62 165 GLU A O 1
ATOM 1376 N N . SER A 1 166 ? -0.254 -4.535 -13.095 1.00 84.88 166 SER A N 1
ATOM 1377 C CA . SER A 1 166 ? 0.518 -3.472 -13.739 1.00 84.88 166 SER A CA 1
ATOM 1378 C C . SER A 1 166 ? 0.416 -2.117 -13.033 1.00 84.88 166 SER A C 1
ATOM 1380 O O . SER A 1 166 ? 1.129 -1.197 -13.421 1.00 84.88 166 SER A O 1
ATOM 1382 N N . ARG A 1 167 ? -0.501 -1.952 -12.067 1.00 87.00 167 ARG A N 1
ATOM 1383 C CA . ARG A 1 167 ? -0.727 -0.682 -11.368 1.00 87.00 167 ARG A CA 1
ATOM 1384 C C . ARG A 1 167 ? 0.386 -0.440 -10.372 1.00 87.00 167 ARG A C 1
ATOM 1386 O O . ARG A 1 167 ? 0.569 -1.234 -9.453 1.00 87.00 167 ARG A O 1
ATOM 1393 N N . GLU A 1 168 ? 1.085 0.678 -10.514 1.00 87.12 168 GLU A N 1
ATOM 1394 C CA . GLU A 1 168 ? 2.087 1.129 -9.553 1.00 87.12 168 GLU A CA 1
ATOM 1395 C C . GLU A 1 168 ? 1.497 2.152 -8.576 1.00 87.12 168 GLU A C 1
ATOM 1397 O O . GLU A 1 168 ? 0.524 2.839 -8.883 1.00 87.12 168 GLU A O 1
ATOM 1402 N N . GLY A 1 169 ? 2.104 2.320 -7.396 1.00 85.56 169 GLY A N 1
ATOM 1403 C CA . GLY A 1 169 ? 1.668 3.335 -6.425 1.00 85.56 169 GLY A CA 1
ATOM 1404 C C . GLY A 1 169 ? 1.574 4.758 -7.008 1.00 85.56 169 GLY A C 1
ATOM 1405 O O . GLY A 1 169 ? 0.743 5.555 -6.569 1.00 85.56 169 GLY A O 1
ATOM 1406 N N . ALA A 1 170 ? 2.364 5.069 -8.043 1.00 86.56 170 ALA A N 1
ATOM 1407 C CA . ALA A 1 170 ? 2.258 6.317 -8.797 1.00 86.56 170 ALA A CA 1
ATOM 1408 C C . ALA A 1 170 ? 0.918 6.447 -9.549 1.00 86.56 170 ALA A C 1
ATOM 1410 O O . ALA A 1 170 ? 0.324 7.527 -9.537 1.00 86.56 170 ALA A O 1
ATOM 1411 N N . ASP A 1 171 ? 0.412 5.357 -10.133 1.00 88.88 171 ASP A N 1
ATOM 1412 C CA . ASP A 1 171 ? -0.881 5.323 -10.824 1.00 88.88 171 ASP A CA 1
ATOM 1413 C C . ASP A 1 171 ? -2.035 5.519 -9.843 1.00 88.88 171 ASP A C 1
ATOM 1415 O O . ASP A 1 171 ? -2.971 6.260 -10.139 1.00 88.88 171 ASP A O 1
ATOM 1419 N N . LEU A 1 172 ? -1.951 4.905 -8.657 1.00 90.19 172 LEU A N 1
ATOM 1420 C CA . LEU A 1 172 ? -2.937 5.077 -7.587 1.00 90.19 172 LEU A CA 1
ATOM 1421 C C . LEU A 1 172 ? -2.978 6.535 -7.115 1.00 90.19 172 LEU A C 1
ATOM 1423 O O . LEU A 1 172 ? -4.052 7.129 -7.020 1.00 90.19 172 LEU A O 1
ATOM 1427 N N . ARG A 1 173 ? -1.805 7.143 -6.885 1.00 89.12 173 ARG A N 1
ATOM 1428 C CA . ARG A 1 173 ? -1.693 8.564 -6.521 1.00 89.12 173 ARG A CA 1
ATOM 1429 C C . ARG A 1 173 ? -2.279 9.466 -7.603 1.00 89.12 173 ARG A C 1
ATOM 1431 O O . ARG A 1 173 ? -2.971 10.432 -7.288 1.00 89.12 173 ARG A O 1
ATOM 1438 N N . TYR A 1 174 ? -1.977 9.178 -8.866 1.00 89.06 174 TYR A N 1
ATOM 1439 C CA . TYR A 1 174 ? -2.475 9.947 -10.002 1.00 89.06 174 TYR A CA 1
ATOM 1440 C C . TYR A 1 174 ? -3.996 9.825 -10.141 1.00 89.06 174 TYR A C 1
ATOM 1442 O O . TYR A 1 174 ? -4.688 10.835 -10.262 1.00 89.06 174 TYR A O 1
ATOM 1450 N N . LYS A 1 175 ? -4.534 8.605 -10.047 1.00 91.06 175 LYS A N 1
ATOM 1451 C CA . LYS A 1 175 ? -5.976 8.359 -10.094 1.00 91.06 175 LYS A CA 1
ATOM 1452 C C . LYS A 1 175 ? -6.700 9.051 -8.947 1.00 91.06 175 LYS A C 1
ATOM 1454 O O . LYS A 1 175 ? -7.688 9.731 -9.201 1.00 91.06 175 LYS A O 1
ATOM 1459 N N . TRP A 1 176 ? -6.176 8.963 -7.725 1.00 88.75 176 TRP A N 1
ATOM 1460 C CA . TRP A 1 176 ? -6.755 9.647 -6.572 1.00 88.75 176 TRP A CA 1
ATOM 1461 C C . TRP A 1 176 ? -6.820 11.161 -6.759 1.00 88.75 176 TRP A C 1
ATOM 1463 O O . TRP A 1 176 ? -7.860 11.759 -6.514 1.00 88.75 176 TRP A O 1
ATOM 1473 N N . LYS A 1 177 ? -5.745 11.784 -7.261 1.00 87.75 177 LYS A N 1
ATOM 1474 C CA . LYS A 1 177 ? -5.743 13.222 -7.573 1.00 87.75 177 LYS A CA 1
ATOM 1475 C C . LYS A 1 177 ? -6.830 13.614 -8.572 1.00 87.75 177 LYS A C 1
ATOM 1477 O O . LYS A 1 177 ? -7.392 14.690 -8.437 1.00 87.75 177 LYS A O 1
ATOM 1482 N N . ASN A 1 178 ? -7.125 12.754 -9.544 1.00 88.50 178 ASN A N 1
ATOM 1483 C CA . ASN A 1 178 ? -8.177 13.007 -10.529 1.00 88.50 178 ASN A CA 1
ATOM 1484 C C . ASN A 1 178 ? -9.584 12.717 -9.985 1.00 88.50 178 ASN A C 1
ATOM 1486 O O . ASN A 1 178 ? -10.542 13.331 -10.436 1.00 88.50 178 ASN A O 1
ATOM 1490 N N . MET A 1 179 ? -9.711 11.794 -9.029 1.00 86.62 179 MET A N 1
ATOM 1491 C CA . MET A 1 179 ? -10.979 11.491 -8.358 1.00 86.62 179 MET A CA 1
ATOM 1492 C C . MET A 1 179 ? -11.323 12.504 -7.266 1.00 86.62 179 MET A C 1
ATOM 1494 O O . MET A 1 179 ? -12.497 12.697 -6.984 1.00 86.62 179 MET A O 1
ATOM 1498 N N . LEU A 1 180 ? -10.327 13.152 -6.653 1.00 83.06 180 LEU A N 1
ATOM 1499 C CA . LEU A 1 180 ? -10.525 14.088 -5.542 1.00 83.06 180 LEU A CA 1
ATOM 1500 C C . LEU A 1 180 ? -11.547 15.190 -5.855 1.00 83.06 180 LEU A C 1
ATOM 1502 O O . LEU A 1 180 ? -12.441 15.393 -5.039 1.00 83.06 180 LEU A O 1
ATOM 1506 N N . PRO A 1 181 ? -11.461 15.882 -7.010 1.00 81.38 181 PRO A N 1
ATOM 1507 C CA . PRO A 1 181 ? -12.407 16.936 -7.350 1.00 81.38 181 PRO A CA 1
ATOM 1508 C C . PRO A 1 181 ? -13.824 16.399 -7.550 1.00 81.38 181 PRO A C 1
ATOM 1510 O O . PRO A 1 181 ? -14.773 17.033 -7.112 1.00 81.38 181 PRO A O 1
ATOM 1513 N N . GLN A 1 182 ? -13.968 15.222 -8.173 1.00 80.06 182 GLN A N 1
ATOM 1514 C CA . GLN A 1 182 ? -15.269 14.571 -8.369 1.00 80.06 182 GLN A CA 1
ATOM 1515 C C . GLN A 1 182 ? -15.881 14.162 -7.029 1.00 80.06 182 GLN A C 1
ATOM 1517 O O . GLN A 1 182 ? -17.037 14.456 -6.756 1.00 80.06 182 GLN A O 1
ATOM 1522 N N . TRP A 1 183 ? -15.069 13.565 -6.161 1.00 77.38 183 TRP A N 1
ATOM 1523 C CA . TRP A 1 183 ? -15.497 13.112 -4.848 1.00 77.38 183 TRP A CA 1
ATOM 1524 C C . TRP A 1 183 ? -15.868 14.269 -3.914 1.00 77.38 183 TRP A C 1
ATOM 1526 O O . TRP A 1 183 ? -16.867 14.182 -3.209 1.00 77.38 183 TRP A O 1
ATOM 1536 N N . LEU A 1 184 ? -15.106 15.369 -3.942 1.00 77.19 184 LEU A N 1
ATOM 1537 C CA . LEU A 1 184 ? -15.451 16.581 -3.196 1.00 77.19 184 LEU A CA 1
ATOM 1538 C C . LEU A 1 184 ? -16.799 17.144 -3.656 1.00 77.19 184 LEU A C 1
ATOM 1540 O O . LEU A 1 184 ? -17.613 17.489 -2.806 1.00 77.19 184 LEU A O 1
ATOM 1544 N N . LYS A 1 185 ? -17.055 17.149 -4.971 1.00 78.94 185 LYS A N 1
ATOM 1545 C CA . LYS A 1 185 ? -18.316 17.611 -5.565 1.00 78.94 185 LYS A CA 1
ATOM 1546 C C . LYS A 1 185 ? -19.512 16.734 -5.171 1.00 78.94 185 LYS A C 1
ATOM 1548 O O . LYS A 1 185 ? -20.554 17.259 -4.806 1.00 78.94 185 LYS A O 1
ATOM 1553 N N . GLU A 1 186 ? -19.339 15.411 -5.184 1.00 75.81 186 GLU A N 1
ATOM 1554 C CA . GLU A 1 186 ? -20.342 14.442 -4.706 1.00 75.81 186 GLU A CA 1
ATOM 1555 C C . GLU A 1 186 ? -20.644 14.620 -3.210 1.00 75.81 186 GLU A C 1
ATOM 1557 O O . GLU A 1 186 ? -21.789 14.499 -2.788 1.00 75.81 186 GLU A O 1
ATOM 1562 N N . SER A 1 187 ? -19.624 14.923 -2.399 1.00 68.62 187 SER A N 1
ATOM 1563 C CA . SER A 1 187 ? -19.789 15.121 -0.954 1.00 68.62 187 SER A CA 1
ATOM 1564 C C . SER A 1 187 ? -20.340 16.494 -0.562 1.00 68.62 187 SER A C 1
ATOM 1566 O O . SER A 1 187 ? -20.836 16.640 0.552 1.00 68.62 187 SER A O 1
ATOM 1568 N N . SER A 1 188 ? -20.236 17.494 -1.443 1.00 69.94 188 SER A N 1
ATOM 1569 C CA . SER A 1 188 ? -20.673 18.867 -1.173 1.00 69.94 188 SER A CA 1
ATOM 1570 C C . SER A 1 188 ? -22.111 19.161 -1.588 1.00 69.94 188 SER A C 1
ATOM 1572 O O . SER A 1 188 ? -22.552 20.268 -1.313 1.00 69.94 188 SER A O 1
ATOM 1574 N N . GLY A 1 189 ? -22.809 18.215 -2.231 1.00 62.47 189 GLY A N 1
ATOM 1575 C CA . GLY A 1 189 ? -24.252 18.273 -2.493 1.00 62.47 189 GLY A CA 1
ATOM 1576 C C . GLY A 1 189 ? -24.774 19.660 -2.878 1.00 62.47 189 GLY A C 1
ATOM 1577 O O . GLY A 1 189 ? -25.436 20.304 -2.068 1.00 62.47 189 GLY A O 1
ATOM 1578 N N . THR A 1 190 ? -24.472 20.103 -4.098 1.00 44.53 190 THR A N 1
ATOM 1579 C CA . THR A 1 190 ? -25.184 21.197 -4.775 1.00 44.53 190 THR A CA 1
ATOM 1580 C C . THR A 1 190 ? -25.713 20.727 -6.113 1.00 44.53 190 THR A C 1
ATOM 1582 O O . THR A 1 190 ? -24.985 19.975 -6.806 1.00 44.53 190 THR A O 1
#

Mean predicted aligned error: 17.51 Å

InterPro domains:
  IPR001005 SANT/Myb domain [PS50090] (119-180)
  IPR009057 Homedomain-like superfamily [SSF46689] (122-181)

Secondary structure (DSSP, 8-state):
--SHHHHHHHHHHHHHHHHHHHHHHHHHHHHHHHHHHHHHHHHHHHHHHHHHHHHHHHHHHHHHHHHHHHHHHHHHHHHHHHHHHHHHHTT----------------------------------PPPHHHHHHHHHHHHHTTTTTTSS-HHHHHHHHTTTTS-TT--HHHHHHHHHHHHHHHHHHHT--

pLDDT: mean 79.28, std 16.0, range [42.84, 96.81]

Solvent-accessible surface area (backbone atoms only — not comparable to full-atom values): 11571 Å² total; per-residue (Å²): 141,76,68,69,68,57,57,57,55,53,53,55,57,52,50,54,53,49,53,52,51,52,52,52,51,52,52,52,52,53,52,50,52,54,51,53,51,51,53,52,52,52,53,51,50,53,53,54,50,53,53,50,52,54,53,52,52,51,52,53,52,52,52,53,53,51,52,52,52,52,49,54,51,52,51,54,53,50,50,55,52,50,53,54,49,58,54,52,66,78,64,67,70,86,76,80,85,78,85,92,77,89,82,94,73,94,71,89,78,75,91,76,77,81,68,82,76,72,78,75,71,72,77,82,79,83,81,52,72,66,42,52,51,52,51,52,55,46,51,63,76,39,68,85,50,68,87,47,95,57,48,44,54,51,44,46,60,73,41,50,87,67,41,63,87,87,65,47,40,67,52,55,54,52,50,47,64,65,43,48,63,56,52,52,51,68,73,61,72,124

Organism: NCBI:txid357466